Protein AF-A0A1Y1KK50-F1 (afdb_monomer_lite)

pLDDT: mean 86.01, std 14.95, range [35.69, 98.44]

Structure (mmCIF, N/CA/C/O backbone):
data_AF-A0A1Y1KK50-F1
#
_entry.id   AF-A0A1Y1KK50-F1
#
loop_
_atom_site.group_PDB
_atom_site.id
_atom_site.type_symbol
_atom_site.label_atom_id
_atom_site.label_alt_id
_atom_site.label_comp_id
_atom_site.label_asym_id
_atom_site.label_entity_id
_atom_site.label_seq_id
_atom_site.pdbx_PDB_ins_code
_atom_site.Cartn_x
_atom_site.Cartn_y
_atom_site.Cartn_z
_atom_site.occupancy
_atom_site.B_iso_or_equiv
_atom_site.auth_seq_id
_atom_site.auth_comp_id
_atom_site.auth_asym_id
_atom_site.auth_atom_id
_atom_site.pdbx_PDB_model_num
ATOM 1 N N . MET A 1 1 ? 54.851 -20.903 -5.349 1.00 52.72 1 MET A N 1
ATOM 2 C CA . MET A 1 1 ? 54.435 -19.898 -4.344 1.00 52.72 1 MET A CA 1
ATOM 3 C C . MET A 1 1 ? 53.180 -19.142 -4.788 1.00 52.72 1 MET A C 1
ATOM 5 O O . MET A 1 1 ? 52.248 -19.086 -4.005 1.00 52.72 1 MET A O 1
ATOM 9 N N . PHE A 1 2 ? 53.090 -18.692 -6.050 1.00 52.00 2 PHE A N 1
ATOM 10 C CA . PHE A 1 2 ? 51.895 -18.022 -6.598 1.00 52.00 2 PHE A CA 1
ATOM 11 C C . PHE A 1 2 ? 50.602 -18.864 -6.603 1.00 52.00 2 PHE A C 1
ATOM 13 O O . PHE A 1 2 ? 49.545 -18.338 -6.295 1.00 52.00 2 PHE A O 1
ATOM 20 N N . GLN A 1 3 ? 50.636 -20.174 -6.870 1.00 55.34 3 GLN A N 1
ATOM 21 C CA . GLN A 1 3 ? 49.396 -20.973 -6.833 1.00 55.34 3 GLN A CA 1
ATOM 22 C C . GLN A 1 3 ? 48.818 -21.125 -5.416 1.00 55.34 3 GLN A C 1
ATOM 24 O O . GLN A 1 3 ? 47.609 -21.054 -5.234 1.00 55.34 3 GLN A O 1
ATOM 29 N N . LEU A 1 4 ? 49.668 -21.246 -4.390 1.00 56.84 4 LEU A N 1
ATOM 30 C CA . LEU A 1 4 ? 49.218 -21.383 -3.000 1.00 56.84 4 LEU A CA 1
ATOM 31 C C . LEU A 1 4 ? 48.556 -20.093 -2.487 1.00 56.84 4 LEU A C 1
ATOM 33 O O . LEU A 1 4 ? 47.584 -20.159 -1.743 1.00 56.84 4 LEU A O 1
ATOM 37 N N . THR A 1 5 ? 49.039 -18.922 -2.919 1.00 61.59 5 THR A N 1
ATOM 38 C CA . THR A 1 5 ? 48.426 -17.630 -2.577 1.00 61.59 5 THR A CA 1
ATOM 39 C C . THR A 1 5 ? 47.080 -17.430 -3.271 1.00 61.59 5 THR A C 1
ATOM 41 O O . THR A 1 5 ? 46.185 -16.855 -2.664 1.00 61.59 5 THR A O 1
ATOM 44 N N . TRP A 1 6 ? 46.897 -17.957 -4.487 1.00 60.19 6 TRP A N 1
ATOM 45 C CA . TRP A 1 6 ? 45.599 -17.958 -5.176 1.00 60.19 6 TRP A CA 1
ATOM 46 C C . TRP A 1 6 ? 44.594 -18.908 -4.518 1.00 60.19 6 TRP A C 1
ATOM 48 O O . TRP A 1 6 ? 43.458 -18.513 -4.291 1.00 60.19 6 TRP A O 1
ATOM 58 N N . PHE A 1 7 ? 45.011 -20.116 -4.121 1.00 63.47 7 PHE A N 1
ATOM 59 C CA . PHE A 1 7 ? 44.149 -21.037 -3.367 1.00 63.47 7 PHE A CA 1
ATOM 60 C C . PHE A 1 7 ? 43.764 -20.482 -1.988 1.00 63.47 7 PHE A C 1
ATOM 62 O O . PHE A 1 7 ? 42.613 -20.610 -1.573 1.00 63.47 7 PHE A O 1
ATOM 69 N N . LEU A 1 8 ? 44.696 -19.825 -1.290 1.00 65.38 8 LEU A N 1
ATOM 70 C CA . LEU A 1 8 ? 44.410 -19.168 -0.013 1.00 65.38 8 LEU A CA 1
ATOM 71 C C . LEU A 1 8 ? 43.475 -17.963 -0.191 1.00 65.38 8 LEU A C 1
ATOM 73 O O . LEU A 1 8 ? 42.518 -17.847 0.572 1.00 65.38 8 LEU A O 1
ATOM 77 N N . ALA A 1 9 ? 43.682 -17.134 -1.221 1.00 63.75 9 ALA A N 1
ATOM 78 C CA . ALA A 1 9 ? 42.789 -16.023 -1.554 1.00 63.75 9 ALA A CA 1
ATOM 79 C C . ALA A 1 9 ? 41.378 -16.514 -1.919 1.00 63.75 9 ALA A C 1
ATOM 81 O O . ALA A 1 9 ? 40.398 -16.009 -1.380 1.00 63.75 9 ALA A O 1
ATOM 82 N N . LEU A 1 10 ? 41.266 -17.564 -2.739 1.00 63.53 10 LEU A N 1
ATOM 83 C CA . LEU A 1 10 ? 39.986 -18.173 -3.105 1.00 63.53 10 LEU A CA 1
ATOM 84 C C . LEU A 1 10 ? 39.272 -18.757 -1.874 1.00 63.53 10 LEU A C 1
ATOM 86 O O . LEU A 1 10 ? 38.080 -18.536 -1.683 1.00 63.53 10 LEU A O 1
ATOM 90 N N . SER A 1 11 ? 40.006 -19.437 -0.986 1.00 60.81 11 SER A N 1
ATOM 91 C CA . SER A 1 11 ? 39.441 -19.978 0.258 1.00 60.81 11 SER A CA 1
ATOM 92 C C . SER A 1 11 ? 38.969 -18.890 1.228 1.00 60.81 11 SER A C 1
ATOM 94 O O . SER A 1 11 ? 38.000 -19.092 1.960 1.00 60.81 11 SER A O 1
ATOM 96 N N . PHE A 1 12 ? 39.631 -17.730 1.224 1.00 59.94 12 PHE A N 1
ATOM 97 C CA . PHE A 1 12 ? 39.250 -16.580 2.036 1.00 59.94 12 PHE A CA 1
ATOM 98 C C . PHE A 1 12 ? 37.978 -15.918 1.487 1.00 59.94 12 PHE A C 1
ATOM 100 O O . PHE A 1 12 ? 37.051 -15.665 2.252 1.00 59.94 12 PHE A O 1
ATOM 107 N N . ILE A 1 13 ? 37.876 -15.762 0.162 1.00 61.12 13 ILE A N 1
ATOM 108 C CA . ILE A 1 13 ? 36.683 -15.231 -0.520 1.00 61.12 13 ILE A CA 1
ATOM 109 C C . ILE A 1 13 ? 35.459 -16.143 -0.298 1.00 61.12 13 ILE A C 1
ATOM 111 O O . ILE A 1 13 ? 34.373 -15.662 0.025 1.00 61.12 13 ILE A O 1
ATOM 115 N N . ILE A 1 14 ? 35.624 -17.469 -0.381 1.00 61.41 14 ILE A N 1
ATOM 116 C CA . ILE A 1 14 ? 34.534 -18.435 -0.132 1.00 61.41 14 ILE A CA 1
ATOM 117 C C . ILE A 1 14 ? 34.065 -18.396 1.335 1.00 61.41 14 ILE A C 1
ATOM 119 O O . ILE A 1 14 ? 32.870 -18.499 1.622 1.00 61.41 14 ILE A O 1
ATOM 123 N N . LYS A 1 15 ? 34.988 -18.217 2.290 1.00 56.88 15 LYS A N 1
ATOM 124 C CA . LYS A 1 15 ? 34.624 -18.063 3.708 1.00 56.88 15 LYS A CA 1
ATOM 125 C C . LYS A 1 15 ? 33.891 -16.752 3.981 1.00 56.88 15 LYS A C 1
ATOM 127 O O . LYS A 1 15 ? 32.939 -16.756 4.757 1.00 56.88 15 LYS A O 1
ATOM 132 N N . GLN A 1 16 ? 34.314 -15.660 3.350 1.00 56.84 16 GLN A N 1
ATOM 133 C CA . GLN A 1 16 ? 33.705 -14.346 3.544 1.00 56.84 16 GLN A CA 1
ATOM 134 C C . GLN A 1 16 ? 32.276 -14.290 2.984 1.00 56.84 16 GLN A C 1
ATOM 136 O O . GLN A 1 16 ? 31.361 -13.906 3.704 1.00 56.84 16 GLN A O 1
ATOM 141 N N . THR A 1 17 ? 32.058 -14.811 1.775 1.00 62.12 17 THR A N 1
ATOM 142 C CA . THR A 1 17 ? 30.717 -14.911 1.157 1.00 62.12 17 THR A CA 1
ATOM 143 C C . THR A 1 17 ? 29.752 -15.788 1.960 1.00 62.12 17 THR A C 1
ATOM 145 O O . THR A 1 17 ? 28.585 -15.444 2.137 1.00 62.12 17 THR A O 1
ATOM 148 N N . SER A 1 18 ? 30.240 -16.898 2.522 1.00 52.97 18 SER A N 1
ATOM 149 C CA . SER A 1 18 ? 29.429 -17.743 3.409 1.00 52.97 18 SER A CA 1
ATOM 150 C C . SER A 1 18 ? 29.034 -16.997 4.689 1.00 52.97 18 SER A C 1
ATOM 152 O O . SER A 1 18 ? 27.895 -17.098 5.137 1.00 52.97 18 SER A O 1
ATOM 154 N N . CYS A 1 19 ? 29.958 -16.227 5.272 1.00 55.53 19 CYS A N 1
ATOM 155 C CA . CYS A 1 19 ? 29.715 -15.432 6.477 1.00 55.53 19 CYS A CA 1
ATOM 156 C C . CYS A 1 19 ? 28.640 -14.357 6.250 1.00 55.53 19 CYS A C 1
ATOM 158 O O . CYS A 1 19 ? 27.763 -14.179 7.096 1.00 55.53 19 CYS A O 1
ATOM 160 N N . GLU A 1 20 ? 28.667 -13.685 5.099 1.00 65.88 20 GLU A N 1
ATOM 161 C CA . GLU A 1 20 ? 27.675 -12.672 4.720 1.00 65.88 20 GLU A CA 1
ATOM 162 C C . GLU A 1 20 ? 26.270 -13.271 4.564 1.00 65.88 20 GLU A C 1
ATOM 164 O O . GLU A 1 20 ? 25.316 -12.719 5.106 1.00 65.88 20 GLU A O 1
ATOM 169 N N . LEU A 1 21 ? 26.132 -14.451 3.945 1.00 68.12 21 LEU A N 1
ATOM 170 C CA . LEU A 1 21 ? 24.837 -15.135 3.815 1.00 68.12 21 LEU A CA 1
ATOM 171 C C . LEU A 1 21 ? 24.240 -15.535 5.177 1.00 68.12 21 LEU A C 1
ATOM 173 O O . LEU A 1 21 ? 23.054 -15.316 5.427 1.00 68.12 21 LEU A O 1
ATOM 177 N N . TYR A 1 22 ? 25.045 -16.113 6.077 1.00 70.31 22 TYR A N 1
ATOM 178 C CA . TYR A 1 22 ? 24.567 -16.463 7.421 1.00 70.31 22 TYR A CA 1
ATOM 179 C C . TYR A 1 22 ? 24.185 -15.225 8.237 1.00 70.31 22 TYR A C 1
ATOM 181 O O . TYR A 1 22 ? 23.228 -15.285 9.009 1.00 70.31 22 TYR A O 1
ATOM 189 N N . THR A 1 23 ? 24.893 -14.112 8.035 1.00 75.88 23 THR A N 1
ATOM 190 C CA . THR A 1 23 ? 24.573 -12.825 8.666 1.00 75.88 23 THR A CA 1
ATOM 191 C C . THR A 1 23 ? 23.261 -12.262 8.115 1.00 75.88 23 THR A C 1
ATOM 193 O O . THR A 1 23 ? 22.370 -11.959 8.898 1.00 75.88 23 THR A O 1
ATOM 196 N N . ALA A 1 24 ? 23.059 -12.252 6.793 1.00 79.38 24 ALA A N 1
ATOM 197 C CA . ALA A 1 24 ? 21.811 -11.801 6.169 1.00 79.38 24 ALA A CA 1
ATOM 198 C C . ALA A 1 24 ? 20.591 -12.641 6.596 1.00 79.38 24 ALA A C 1
ATOM 200 O O . ALA A 1 24 ? 19.512 -12.111 6.849 1.00 79.38 24 ALA A O 1
ATOM 201 N N . LEU A 1 25 ? 20.752 -13.962 6.739 1.00 83.38 25 LEU A N 1
ATOM 202 C CA . LEU A 1 25 ? 19.684 -14.832 7.243 1.00 83.38 25 LEU A CA 1
ATOM 203 C C . LEU A 1 25 ? 19.380 -14.607 8.729 1.00 83.38 25 LEU A C 1
ATOM 205 O O . LEU A 1 25 ? 18.229 -14.757 9.140 1.00 83.38 25 LEU A O 1
ATOM 209 N N . ALA A 1 26 ? 20.388 -14.300 9.547 1.00 82.94 26 ALA A N 1
ATOM 210 C CA . ALA A 1 26 ? 20.171 -13.914 10.939 1.00 82.94 26 ALA A CA 1
ATOM 211 C C . ALA A 1 26 ? 19.436 -12.567 11.016 1.00 82.94 26 ALA A C 1
ATOM 213 O O . ALA A 1 26 ? 18.444 -12.451 11.731 1.00 82.94 26 ALA A O 1
ATOM 214 N N . ASP A 1 27 ? 19.845 -11.613 10.187 1.00 85.56 27 ASP A N 1
ATOM 215 C CA . ASP A 1 27 ? 19.248 -10.287 10.083 1.00 85.56 27 ASP A CA 1
ATOM 216 C C . ASP A 1 27 ? 17.774 -10.337 9.667 1.00 85.56 27 ASP A C 1
ATOM 218 O O . ASP A 1 27 ? 16.933 -9.703 10.300 1.00 85.56 27 ASP A O 1
ATOM 222 N N . LEU A 1 28 ? 17.424 -11.148 8.664 1.00 89.19 28 LEU A N 1
ATOM 223 C CA . LEU A 1 28 ? 16.029 -11.334 8.248 1.00 89.19 28 LEU A CA 1
ATOM 224 C C . LEU A 1 28 ? 15.165 -11.961 9.354 1.00 89.19 28 LEU A C 1
ATOM 226 O O . LEU A 1 28 ? 13.989 -11.624 9.485 1.00 89.19 28 LEU A O 1
ATOM 230 N N . LYS A 1 29 ? 15.734 -12.844 10.186 1.00 88.94 29 LYS A N 1
ATOM 231 C CA . LYS A 1 29 ? 15.019 -13.394 11.351 1.00 88.94 29 LYS A CA 1
ATOM 232 C C . LYS A 1 29 ? 14.764 -12.331 12.416 1.00 88.94 29 LYS A C 1
ATOM 234 O O . LYS A 1 29 ? 13.703 -12.350 13.035 1.00 88.94 29 LYS A O 1
ATOM 239 N N . GLU A 1 30 ? 15.706 -11.417 12.634 1.00 90.31 30 GLU A N 1
ATOM 240 C CA . GLU A 1 30 ? 15.505 -10.284 13.541 1.00 90.31 30 GLU A CA 1
ATOM 241 C C . GLU A 1 30 ? 14.431 -9.329 13.016 1.00 90.31 30 GLU A C 1
ATOM 243 O O . GLU A 1 30 ? 13.557 -8.928 13.780 1.00 90.31 30 GLU A O 1
ATOM 248 N N . VAL A 1 31 ? 14.426 -9.034 11.712 1.00 92.69 31 VAL A N 1
ATOM 249 C CA . VAL A 1 31 ? 13.373 -8.225 11.073 1.00 92.69 31 VAL A CA 1
ATOM 250 C C . VAL A 1 31 ? 11.993 -8.869 11.255 1.00 92.69 31 VAL A C 1
ATOM 252 O O . VAL A 1 31 ? 11.039 -8.182 11.616 1.00 92.69 31 VAL A O 1
ATOM 255 N N . LEU A 1 32 ? 11.888 -10.193 11.107 1.00 92.19 32 LEU A N 1
ATOM 256 C CA . LEU A 1 32 ? 10.642 -10.924 11.364 1.00 92.19 32 LEU A CA 1
ATOM 257 C C . LEU A 1 32 ? 10.194 -10.812 12.836 1.00 92.19 32 LEU A C 1
ATOM 259 O O . LEU A 1 32 ? 9.002 -10.732 13.141 1.00 92.19 32 LEU A O 1
ATOM 263 N N . HIS A 1 33 ? 11.141 -10.772 13.777 1.00 91.69 33 HIS A N 1
ATOM 264 C CA . HIS A 1 33 ? 10.830 -10.530 15.186 1.00 91.69 33 HIS A CA 1
ATOM 265 C C . HIS A 1 33 ? 10.349 -9.091 15.443 1.00 91.69 33 HIS A C 1
ATOM 267 O O . HIS A 1 33 ? 9.407 -8.884 16.219 1.00 91.69 33 HIS A O 1
ATOM 273 N N . THR A 1 34 ? 10.944 -8.103 14.765 1.00 92.38 34 THR A N 1
ATOM 274 C CA . THR A 1 34 ? 10.469 -6.713 14.772 1.00 92.38 34 THR A CA 1
ATOM 275 C C . THR A 1 34 ? 9.017 -6.636 14.308 1.00 92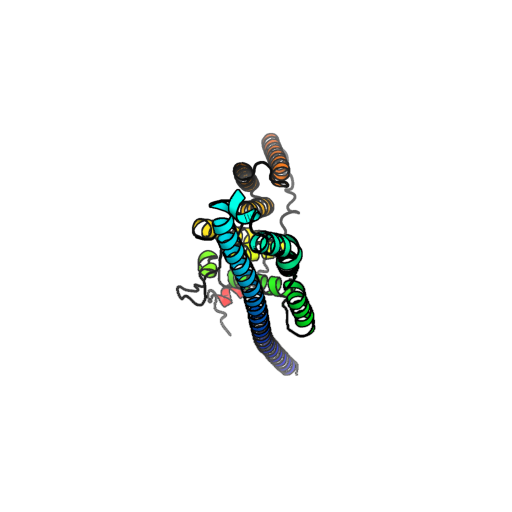.38 34 THR A C 1
ATOM 277 O O . THR A 1 34 ? 8.188 -6.043 14.999 1.00 92.38 34 THR A O 1
ATOM 280 N N . GLU A 1 35 ? 8.684 -7.289 13.191 1.00 92.69 35 GLU A N 1
ATOM 281 C CA . GLU A 1 35 ? 7.319 -7.342 12.659 1.00 92.69 35 GLU A CA 1
ATOM 282 C C . GLU A 1 35 ? 6.334 -7.920 13.685 1.00 92.69 35 GLU A C 1
ATOM 284 O O . GLU A 1 35 ? 5.305 -7.307 13.970 1.00 92.69 35 GLU A O 1
ATOM 289 N N . SER A 1 36 ? 6.681 -9.036 14.334 1.00 93.31 36 SER A N 1
ATOM 290 C CA . SER A 1 36 ? 5.844 -9.622 15.389 1.00 93.31 36 SER A CA 1
ATOM 291 C C . SER A 1 36 ? 5.584 -8.649 16.549 1.00 93.31 36 SER A C 1
ATOM 293 O O . SER A 1 36 ? 4.467 -8.567 17.064 1.00 93.31 36 SER A O 1
ATOM 295 N N . THR A 1 37 ? 6.591 -7.869 16.948 1.00 91.69 37 THR A N 1
ATOM 296 C CA . THR A 1 37 ? 6.446 -6.858 18.008 1.00 91.69 37 THR A CA 1
ATOM 297 C C . THR A 1 37 ? 5.518 -5.719 17.579 1.00 91.69 37 THR A C 1
ATOM 299 O O . THR A 1 37 ? 4.684 -5.268 18.368 1.00 91.69 37 THR A O 1
ATOM 302 N N . LEU A 1 38 ? 5.615 -5.283 16.321 1.00 91.62 38 LEU A N 1
ATOM 303 C CA . LEU A 1 38 ? 4.745 -4.251 15.757 1.00 91.62 38 LEU A CA 1
ATOM 304 C C . LEU A 1 38 ? 3.292 -4.710 15.651 1.00 91.62 38 LEU A C 1
ATOM 306 O O . LEU A 1 38 ? 2.404 -3.953 16.041 1.00 91.62 38 LEU A O 1
ATOM 310 N N . ILE A 1 39 ? 3.056 -5.946 15.204 1.00 93.12 39 ILE A N 1
ATOM 311 C CA . ILE A 1 39 ? 1.716 -6.545 15.150 1.00 93.12 39 ILE A CA 1
ATOM 312 C C . ILE A 1 39 ? 1.095 -6.565 16.550 1.00 93.12 39 ILE A C 1
ATOM 314 O O . ILE A 1 39 ? -0.014 -6.072 16.734 1.00 93.12 39 ILE A O 1
ATOM 318 N N . ASN A 1 40 ? 1.837 -7.020 17.564 1.00 91.94 40 ASN A N 1
ATOM 319 C CA . ASN A 1 40 ? 1.346 -7.026 18.944 1.00 91.94 40 ASN A CA 1
ATOM 320 C C . ASN A 1 40 ? 0.999 -5.616 19.457 1.00 91.94 40 ASN A C 1
ATOM 322 O O .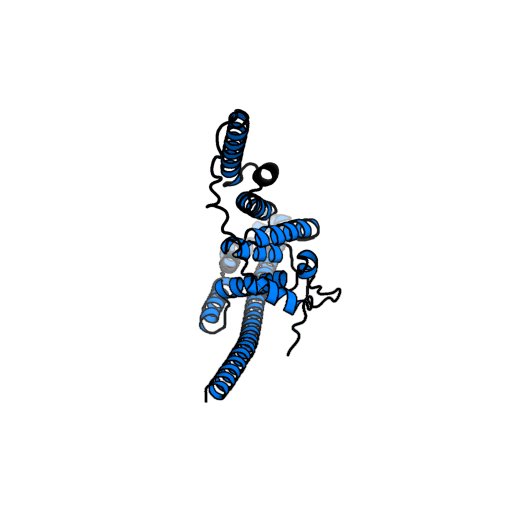 ASN A 1 40 ? 0.007 -5.439 20.164 1.00 91.94 40 ASN A O 1
ATOM 326 N N . SER A 1 41 ? 1.806 -4.606 19.116 1.00 91.50 41 SER A N 1
ATOM 327 C CA . SER A 1 41 ? 1.530 -3.208 19.477 1.00 91.50 41 SER A CA 1
ATOM 328 C C . SER A 1 41 ? 0.265 -2.683 18.787 1.00 91.50 41 SER A C 1
ATOM 330 O O . SER A 1 41 ? -0.570 -2.037 19.427 1.00 91.50 41 SER A O 1
ATOM 332 N N . LEU A 1 42 ? 0.084 -3.009 17.502 1.00 93.12 42 LEU A N 1
ATOM 333 C CA . LEU A 1 42 ? -1.109 -2.662 16.733 1.00 93.12 42 LEU A CA 1
ATOM 334 C C . LEU A 1 42 ? -2.364 -3.332 17.309 1.00 93.12 42 LEU A C 1
ATOM 336 O O . LEU A 1 42 ? -3.374 -2.659 17.504 1.00 93.12 42 LEU A O 1
ATOM 340 N N . ASP A 1 43 ? -2.295 -4.615 17.658 1.00 94.19 43 ASP A N 1
ATOM 341 C CA . ASP A 1 43 ? -3.409 -5.341 18.273 1.00 94.19 43 ASP A CA 1
ATOM 342 C C . ASP A 1 43 ? -3.813 -4.730 19.618 1.00 94.19 43 ASP A C 1
ATOM 344 O O . ASP A 1 43 ? -5.000 -4.555 19.902 1.00 94.19 43 ASP A O 1
ATOM 348 N N . GLN A 1 44 ? -2.838 -4.353 20.449 1.00 92.44 44 GLN A N 1
ATOM 349 C CA . GLN A 1 44 ? -3.116 -3.674 21.714 1.00 92.44 44 GLN A CA 1
ATOM 350 C C . GLN A 1 44 ? -3.781 -2.309 21.494 1.00 92.44 44 GLN A C 1
ATOM 352 O O . GLN A 1 44 ? -4.712 -1.969 22.229 1.00 92.44 44 GLN A O 1
ATOM 357 N N . TYR A 1 45 ? -3.340 -1.550 20.486 1.00 94.62 45 TYR A N 1
ATOM 358 C CA . TYR A 1 45 ? -3.969 -0.286 20.105 1.00 94.62 45 TYR A CA 1
ATOM 359 C C . TYR A 1 45 ? -5.421 -0.492 19.656 1.00 94.62 45 TYR A C 1
ATOM 361 O O . TYR A 1 45 ? -6.325 0.162 20.181 1.00 94.62 45 TYR A O 1
ATOM 369 N N . ILE A 1 46 ? -5.661 -1.453 18.759 1.00 95.38 46 ILE A N 1
ATOM 370 C CA . ILE A 1 46 ? -7.002 -1.803 18.273 1.00 95.38 46 ILE A CA 1
ATOM 371 C C . ILE A 1 46 ? -7.911 -2.196 19.442 1.00 95.38 46 ILE A C 1
ATOM 373 O O . ILE A 1 46 ? -9.040 -1.718 19.536 1.00 95.38 46 ILE A O 1
ATOM 377 N N . GLN A 1 47 ? -7.426 -3.021 20.374 1.00 95.12 47 GLN A N 1
ATOM 378 C CA . GLN A 1 47 ? -8.196 -3.416 21.556 1.00 95.12 47 GLN A CA 1
ATOM 379 C C . GLN A 1 47 ? -8.540 -2.227 22.463 1.00 95.12 47 GLN A C 1
ATOM 381 O O . GLN A 1 47 ? -9.633 -2.184 23.034 1.00 95.12 47 GLN A O 1
ATOM 386 N N . ALA A 1 48 ? -7.624 -1.272 22.627 1.00 93.88 48 ALA A N 1
ATOM 387 C CA . ALA A 1 48 ? -7.864 -0.078 23.429 1.00 93.88 48 ALA A CA 1
ATOM 388 C C . ALA A 1 48 ? -8.923 0.832 22.782 1.00 93.88 48 ALA A C 1
ATOM 390 O O . ALA A 1 48 ? -9.857 1.262 23.464 1.00 93.88 48 ALA A O 1
ATOM 391 N N . GLU A 1 49 ? -8.834 1.060 21.468 1.00 95.31 49 GLU A N 1
ATOM 392 C CA . GLU A 1 49 ? -9.846 1.810 20.712 1.00 95.31 49 GLU A CA 1
ATOM 393 C C . GLU A 1 49 ? -11.204 1.100 20.718 1.00 95.31 49 GLU A C 1
ATOM 395 O O . GLU A 1 49 ? -12.234 1.744 20.916 1.00 95.31 49 GLU A O 1
ATOM 400 N N . HIS A 1 50 ? -11.230 -0.231 20.597 1.00 96.31 50 HIS A N 1
ATOM 401 C CA . HIS A 1 50 ? -12.470 -1.003 20.669 1.00 96.31 50 HIS A CA 1
ATOM 402 C C . HIS A 1 50 ? -13.164 -0.833 22.026 1.00 96.31 50 HIS A C 1
ATOM 404 O O . HIS A 1 50 ? -14.356 -0.547 22.075 1.00 96.31 50 HIS A O 1
ATOM 410 N N . LYS A 1 51 ? -12.422 -0.913 23.140 1.00 95.56 51 LYS A N 1
ATOM 411 C CA . LYS A 1 51 ? -12.972 -0.668 24.488 1.00 95.56 51 LYS A CA 1
ATOM 412 C C . LYS A 1 51 ? -13.521 0.750 24.640 1.00 95.56 51 LYS A C 1
ATOM 414 O O . LYS A 1 51 ? -14.578 0.945 25.239 1.00 95.56 51 LYS A O 1
ATOM 419 N N . LYS A 1 52 ? -12.820 1.752 24.099 1.00 95.19 52 LYS A N 1
ATOM 420 C CA . LYS A 1 52 ? -13.309 3.139 24.069 1.00 95.19 52 LYS A CA 1
ATOM 421 C C . LYS A 1 52 ? -14.616 3.234 23.275 1.00 95.19 52 LYS A C 1
ATOM 423 O O . LYS A 1 52 ? -15.568 3.859 23.745 1.00 95.19 52 LYS A O 1
ATOM 428 N N . LEU A 1 53 ? -14.683 2.592 22.111 1.00 96.69 53 LEU A N 1
ATOM 429 C CA . LEU A 1 53 ? -15.873 2.565 21.267 1.00 96.69 53 LEU A CA 1
ATOM 430 C C . LEU A 1 53 ? -17.055 1.866 21.954 1.00 96.69 53 LEU A C 1
ATOM 432 O O . LEU A 1 53 ? -18.155 2.414 21.950 1.00 96.69 53 LEU A O 1
ATOM 436 N N . GLU A 1 54 ? -16.836 0.719 22.599 1.00 97.12 54 GLU A N 1
ATOM 437 C CA . GLU A 1 54 ? -17.856 0.001 23.378 1.00 97.12 54 GLU A CA 1
ATOM 438 C C . GLU A 1 54 ? -18.449 0.878 24.489 1.00 97.12 54 GLU A C 1
ATOM 440 O O . GLU A 1 54 ? -19.668 0.930 24.670 1.00 97.12 54 GLU A O 1
ATOM 445 N N . LEU A 1 55 ? -17.606 1.618 25.221 1.00 95.88 55 LEU A N 1
ATOM 446 C CA . LEU A 1 55 ? -18.073 2.548 26.252 1.00 95.88 55 LEU A CA 1
ATOM 447 C C . LEU A 1 55 ? -18.937 3.665 25.654 1.00 95.88 55 LEU A C 1
ATOM 449 O O . LEU A 1 55 ? -20.003 3.969 26.191 1.00 95.88 55 LEU A O 1
ATOM 453 N N . LEU A 1 56 ? -18.515 4.253 24.531 1.00 96.50 56 LEU A N 1
ATOM 454 C CA . LEU A 1 56 ? -19.284 5.287 23.832 1.00 96.50 56 LEU A CA 1
ATOM 455 C C . LEU A 1 56 ? -20.628 4.753 23.317 1.00 96.50 56 LEU A C 1
ATOM 457 O O . LEU A 1 56 ? -21.650 5.429 23.455 1.00 96.50 56 LEU A O 1
ATOM 461 N N . GLN A 1 57 ? -20.650 3.534 22.776 1.00 97.31 57 GLN A N 1
ATOM 462 C CA . GLN A 1 57 ? -21.878 2.862 22.349 1.00 97.31 57 GLN A CA 1
ATOM 463 C C . GLN A 1 57 ? -22.829 2.640 23.528 1.00 97.31 57 GLN A C 1
ATOM 465 O O . GLN A 1 57 ? -24.006 2.985 23.426 1.00 97.31 57 GLN A O 1
ATOM 470 N N . LYS A 1 58 ? -22.315 2.177 24.674 1.00 96.38 58 LYS A N 1
ATOM 471 C CA . LYS A 1 58 ? -23.102 2.001 25.901 1.00 96.38 58 LYS A CA 1
ATOM 472 C C . LYS A 1 58 ? -23.719 3.314 26.386 1.00 96.38 58 LYS A C 1
ATOM 474 O O . LYS A 1 58 ? -24.901 3.346 26.720 1.00 96.38 58 LYS A O 1
ATOM 479 N N . TYR A 1 59 ? -22.953 4.407 26.407 1.00 95.06 59 TYR A N 1
ATOM 480 C CA . TYR A 1 59 ? -23.502 5.725 26.745 1.00 95.06 59 TYR A CA 1
ATOM 481 C C . TYR A 1 59 ? -24.574 6.168 25.744 1.00 95.06 59 TYR A C 1
ATOM 483 O O . TYR A 1 59 ? -25.628 6.650 26.153 1.00 95.06 59 TYR A O 1
ATOM 491 N N . SER A 1 60 ? -24.342 5.963 24.443 1.00 95.62 60 SER A N 1
ATOM 492 C CA . SER A 1 60 ? -25.326 6.280 23.402 1.00 95.62 60 SER A CA 1
ATOM 493 C C . SER A 1 60 ? -26.643 5.533 23.613 1.00 95.62 60 SER A C 1
ATOM 495 O O . SER A 1 60 ? -27.707 6.140 23.514 1.00 95.62 60 SER A O 1
ATOM 497 N N . GLU A 1 61 ? -26.583 4.241 23.933 1.00 96.38 61 GLU A N 1
ATOM 498 C CA . GLU A 1 61 ? -27.762 3.411 24.182 1.00 96.38 61 GLU A CA 1
ATOM 499 C C . GLU A 1 61 ? -28.540 3.876 25.419 1.00 96.38 61 GLU A C 1
ATOM 501 O O . GLU A 1 61 ? -29.742 4.124 25.322 1.00 96.38 61 GLU A O 1
ATOM 506 N N . ILE A 1 62 ? -27.848 4.102 26.543 1.00 94.00 62 ILE A N 1
ATOM 507 C CA . ILE A 1 62 ? -28.461 4.608 27.782 1.00 94.00 62 ILE A CA 1
ATOM 508 C C . ILE A 1 62 ? -29.188 5.930 27.520 1.00 94.00 62 ILE A C 1
ATOM 510 O O . ILE A 1 62 ? -30.339 6.107 27.921 1.00 94.00 62 ILE A O 1
ATOM 514 N N . TYR A 1 63 ? -28.539 6.871 26.834 1.00 93.31 63 TYR A N 1
ATOM 515 C CA . TYR A 1 63 ? -29.130 8.184 26.597 1.00 93.31 63 TYR A CA 1
ATOM 516 C C . TYR A 1 63 ? -30.264 8.152 25.579 1.00 93.31 63 TYR A C 1
ATOM 518 O O . TYR A 1 63 ? -31.225 8.901 25.745 1.00 93.31 63 TYR A O 1
ATOM 526 N N . LYS A 1 64 ? -30.206 7.263 24.580 1.00 94.38 64 LYS A N 1
ATOM 527 C CA . LYS A 1 64 ? -31.331 7.018 23.671 1.00 94.38 64 LYS A CA 1
ATOM 528 C C . LYS A 1 64 ? -32.539 6.486 24.429 1.00 94.38 64 LYS A C 1
ATOM 530 O O . LYS A 1 64 ? -33.606 7.072 24.300 1.00 94.38 64 LYS A O 1
ATOM 535 N N . GLN A 1 65 ? -32.364 5.457 25.258 1.00 93.38 65 GLN A N 1
ATOM 536 C CA . GLN A 1 65 ? -33.459 4.881 26.039 1.00 93.38 65 GLN A CA 1
ATOM 537 C C . GLN A 1 65 ? -34.115 5.934 26.938 1.00 93.38 65 GLN A C 1
ATOM 539 O O . GLN A 1 65 ? -35.322 6.155 26.871 1.00 93.38 65 GLN A O 1
ATOM 544 N N . GLN A 1 66 ? -33.311 6.646 27.727 1.00 89.44 66 GLN A N 1
ATOM 545 C CA . GLN A 1 66 ? -33.831 7.680 28.618 1.00 89.44 66 GLN A CA 1
ATOM 546 C C . GLN A 1 66 ? -34.455 8.863 27.855 1.00 89.44 66 GLN A C 1
ATOM 548 O O . GLN A 1 66 ? -35.281 9.587 28.403 1.00 89.44 66 GLN A O 1
ATOM 553 N N . HIS A 1 67 ? -34.014 9.137 26.624 1.00 91.44 67 HIS A N 1
ATOM 554 C CA . HIS A 1 67 ? -34.644 10.146 25.779 1.00 91.44 67 HIS A CA 1
ATOM 555 C C . HIS A 1 67 ? -35.990 9.660 25.245 1.00 91.44 67 HIS A C 1
ATOM 557 O O . HIS A 1 67 ? -36.939 10.437 25.263 1.00 91.44 67 HIS A O 1
ATOM 563 N N . THR A 1 68 ? -36.099 8.397 24.826 1.00 93.62 68 THR A N 1
ATOM 564 C CA . THR A 1 68 ? -37.367 7.787 24.409 1.00 93.62 68 THR A CA 1
ATOM 565 C C . THR A 1 68 ? -38.403 7.866 25.526 1.00 93.62 68 THR A C 1
ATOM 567 O O . THR A 1 68 ? -39.466 8.429 25.293 1.00 93.62 68 THR A O 1
ATOM 570 N N . GLU A 1 69 ? -38.059 7.438 26.746 1.00 88.12 69 GLU A N 1
ATOM 571 C CA . GLU A 1 69 ? -38.944 7.526 27.922 1.00 88.12 69 GLU A CA 1
ATOM 572 C C . GLU A 1 69 ? -39.394 8.972 28.206 1.00 88.12 69 GLU A C 1
ATOM 574 O O . GLU A 1 69 ? -40.558 9.227 28.502 1.00 88.12 69 GLU A O 1
ATOM 579 N N . ALA A 1 70 ? -38.489 9.946 28.063 1.00 88.12 70 ALA A N 1
ATOM 580 C CA . ALA A 1 70 ? -38.812 11.361 28.256 1.00 88.12 70 ALA A CA 1
ATOM 581 C C . ALA A 1 70 ? -39.671 11.966 27.131 1.00 88.12 70 ALA A C 1
ATOM 583 O O . ALA A 1 70 ? -40.330 12.982 27.342 1.00 88.12 70 ALA A O 1
ATOM 584 N N . SER A 1 71 ? -39.634 11.380 25.933 1.00 90.38 71 SER A N 1
ATOM 585 C CA . SER A 1 71 ? -40.293 11.918 24.736 1.00 90.38 71 SER A CA 1
ATOM 586 C C . SER A 1 71 ? -41.728 11.420 24.561 1.00 90.38 71 SER A C 1
ATOM 588 O O . SER A 1 71 ? -42.461 12.004 23.767 1.00 90.38 71 SER A O 1
ATOM 590 N N . GLU A 1 72 ? -42.134 10.365 25.277 1.00 91.69 72 GLU A N 1
ATOM 591 C CA . GLU A 1 72 ? -43.510 9.844 25.251 1.00 91.69 72 GLU A CA 1
ATOM 592 C C . GLU A 1 72 ? -44.526 10.876 25.763 1.00 91.69 72 GLU A C 1
ATOM 594 O O . GLU A 1 72 ? -45.595 11.034 25.175 1.00 91.69 72 GLU A O 1
ATOM 599 N N . ASP A 1 73 ? -44.174 11.612 26.821 1.00 91.38 73 ASP A N 1
ATOM 600 C CA . ASP A 1 73 ? -44.974 12.708 27.372 1.00 91.38 73 ASP A CA 1
ATOM 601 C C . ASP A 1 73 ? -44.062 13.771 27.999 1.00 91.38 73 ASP A C 1
ATOM 603 O O . ASP A 1 73 ? -43.742 13.746 29.191 1.00 91.38 73 ASP A O 1
ATOM 607 N N . ILE A 1 74 ? -43.619 14.703 27.155 1.00 92.00 74 ILE A N 1
ATOM 608 C CA . ILE A 1 74 ? -42.632 15.723 27.520 1.00 92.00 74 ILE A CA 1
ATOM 609 C C . ILE A 1 74 ? -43.137 16.588 28.678 1.00 92.00 74 ILE A C 1
ATOM 611 O O . ILE A 1 74 ? -42.392 16.811 29.630 1.00 92.00 74 ILE A O 1
ATOM 615 N N . GLU A 1 75 ? -44.388 17.055 28.615 1.00 92.00 75 GLU A N 1
ATOM 616 C CA . GLU A 1 75 ? -44.958 17.996 29.588 1.00 92.00 75 GLU A CA 1
ATOM 617 C C . GLU A 1 75 ? -45.027 17.373 30.988 1.00 92.00 75 GLU A C 1
ATOM 619 O O . GLU A 1 75 ? -44.553 17.968 31.959 1.00 92.00 75 GLU A O 1
ATOM 624 N N . ASN A 1 76 ? -45.526 16.137 31.103 1.00 92.06 76 ASN A N 1
ATOM 625 C CA . ASN A 1 76 ? -45.562 15.441 32.391 1.00 92.06 76 ASN A CA 1
ATOM 626 C C . ASN A 1 76 ? -44.167 15.011 32.866 1.00 92.06 76 ASN A C 1
ATOM 628 O O . ASN A 1 76 ? -43.890 15.040 34.070 1.00 92.06 76 ASN A O 1
ATOM 632 N N . TYR A 1 77 ? -43.269 14.644 31.947 1.00 92.50 77 TYR A N 1
ATOM 633 C CA . TYR A 1 77 ? -41.903 14.271 32.297 1.00 92.50 77 TYR A CA 1
ATOM 634 C C . TYR A 1 77 ? -41.141 15.452 32.907 1.00 92.50 77 TYR A C 1
ATOM 636 O O . TYR A 1 77 ? -40.549 15.293 33.973 1.00 92.50 77 TYR A O 1
ATOM 644 N N . VAL A 1 78 ? -41.175 16.639 32.288 1.00 92.56 78 VAL A N 1
ATOM 645 C CA . VAL A 1 78 ? -40.454 17.823 32.797 1.00 92.56 78 VAL A CA 1
ATOM 646 C C . VAL A 1 78 ? -41.132 18.464 34.008 1.00 92.56 78 VAL A C 1
ATOM 648 O O . VAL A 1 78 ? -40.446 19.071 34.829 1.00 92.56 78 VAL A O 1
ATOM 651 N N . ALA A 1 79 ? -42.451 18.298 34.167 1.00 94.25 79 ALA A N 1
ATOM 652 C CA . ALA A 1 79 ? -43.170 18.745 35.359 1.00 94.25 79 ALA A CA 1
ATOM 653 C C . ALA A 1 79 ? -42.767 17.965 36.624 1.00 94.25 79 ALA A C 1
ATOM 655 O O . ALA A 1 79 ? -42.919 18.479 37.734 1.00 94.25 79 ALA A O 1
ATOM 656 N N . ASN A 1 80 ? -42.230 16.746 36.481 1.00 94.38 80 ASN A N 1
ATOM 657 C CA . ASN A 1 80 ? -41.687 15.972 37.593 1.00 94.38 80 ASN A CA 1
ATOM 658 C C . ASN A 1 80 ? -40.280 16.489 37.979 1.00 94.38 80 ASN A C 1
ATOM 660 O O . ASN A 1 80 ? -39.329 16.325 37.208 1.00 94.38 80 ASN A O 1
ATOM 664 N N . PRO A 1 81 ? -40.086 17.035 39.198 1.00 94.50 81 PRO A N 1
ATOM 665 C CA . PRO A 1 81 ? -38.804 17.607 39.615 1.00 94.50 81 PRO A CA 1
ATOM 666 C C . PRO A 1 81 ? -37.626 16.619 39.607 1.00 94.50 81 PRO A C 1
ATOM 668 O O . PRO A 1 81 ? -36.486 17.033 39.400 1.00 94.50 81 PRO A O 1
ATOM 671 N N . ILE A 1 82 ? -37.878 15.319 39.811 1.00 93.88 82 ILE A N 1
ATOM 672 C CA . ILE A 1 82 ? -36.840 14.275 39.769 1.00 93.88 82 ILE A CA 1
ATOM 673 C C . ILE A 1 82 ? -36.350 14.088 38.331 1.00 93.88 82 ILE A C 1
ATOM 675 O O . ILE A 1 82 ? -35.146 14.080 38.076 1.00 93.88 82 ILE A O 1
ATOM 679 N N . ASN A 1 83 ? -37.281 13.993 37.386 1.00 93.94 83 ASN A N 1
ATOM 680 C CA . ASN A 1 83 ? -36.982 13.829 35.966 1.00 93.94 83 ASN A CA 1
ATOM 681 C C . ASN A 1 83 ? -36.278 15.068 35.394 1.00 93.94 83 ASN A C 1
ATOM 683 O O . ASN A 1 83 ? -35.295 14.934 34.661 1.00 93.94 83 ASN A O 1
ATOM 687 N N . ALA A 1 84 ? -36.720 16.270 35.787 1.00 93.88 84 ALA A N 1
ATOM 688 C CA . ALA A 1 84 ? -36.055 17.525 35.446 1.00 93.88 84 ALA A CA 1
ATOM 689 C C . ALA A 1 84 ? -34.611 17.568 35.979 1.00 93.88 84 ALA A C 1
ATOM 691 O O . ALA A 1 84 ? -33.688 17.897 35.231 1.00 93.88 84 ALA A O 1
ATOM 692 N N . TYR A 1 85 ? -34.389 17.169 37.238 1.00 94.56 85 TYR A N 1
ATOM 693 C CA . TYR A 1 85 ? -33.045 17.064 37.814 1.00 94.56 85 TYR A CA 1
ATOM 694 C C . TYR A 1 85 ? -32.155 16.082 37.038 1.00 94.56 85 TYR A C 1
ATOM 696 O O . TYR A 1 85 ? -31.027 16.430 36.689 1.00 94.56 85 TYR A O 1
ATOM 704 N N . ILE A 1 86 ? -32.654 14.880 36.724 1.00 92.94 86 ILE A N 1
ATOM 705 C CA . ILE A 1 86 ? -31.896 13.862 35.978 1.00 92.94 86 ILE A CA 1
ATOM 706 C C . ILE A 1 86 ? -31.527 14.371 34.579 1.00 92.94 86 ILE A C 1
ATOM 708 O O . ILE A 1 86 ? -30.380 14.217 34.160 1.00 92.94 86 ILE A O 1
ATOM 712 N N . LEU A 1 87 ? -32.459 15.019 33.871 1.00 94.00 87 LEU A N 1
ATOM 713 C CA . LEU A 1 87 ? -32.205 15.603 32.551 1.00 94.00 87 LEU A CA 1
ATOM 714 C C . LEU A 1 87 ? -31.104 16.673 32.603 1.00 94.00 87 LEU A C 1
ATOM 716 O O . LEU A 1 87 ? -30.181 16.645 31.787 1.00 94.00 87 LEU A O 1
ATOM 720 N N . ILE A 1 88 ? -31.173 17.587 33.576 1.00 94.88 88 ILE A N 1
ATOM 721 C CA . ILE A 1 88 ? -30.166 18.641 33.762 1.00 94.88 88 ILE A CA 1
ATOM 722 C C . ILE A 1 88 ? -28.809 18.028 34.124 1.00 94.88 88 ILE A C 1
ATOM 724 O O . ILE A 1 88 ? -27.797 18.392 33.526 1.00 94.88 88 ILE A O 1
ATOM 728 N N . LYS A 1 89 ? -28.763 17.070 35.060 1.00 95.12 89 LYS A N 1
ATOM 729 C CA . LYS A 1 89 ? -27.527 16.363 35.432 1.00 95.12 89 LYS A CA 1
ATOM 730 C C . LYS A 1 89 ? -26.904 15.670 34.220 1.00 95.12 89 LYS A C 1
ATOM 732 O O . LYS A 1 89 ? -25.695 15.772 34.021 1.00 95.12 89 LYS A O 1
ATOM 737 N N . ARG A 1 90 ? -27.720 15.020 33.384 1.00 93.81 90 ARG A N 1
ATOM 738 C CA . ARG A 1 90 ? -27.251 14.332 32.179 1.00 93.81 90 ARG A CA 1
ATOM 739 C C . ARG A 1 90 ? -26.565 15.293 31.211 1.00 93.81 90 ARG A C 1
ATOM 741 O O . ARG A 1 90 ? -25.453 15.020 30.774 1.00 93.81 90 ARG A O 1
ATOM 748 N N . LEU A 1 91 ? -27.204 16.424 30.913 1.00 94.50 91 LEU A N 1
ATOM 749 C CA . LEU A 1 91 ? -26.689 17.406 29.952 1.00 94.50 91 LEU A CA 1
ATOM 750 C C . LEU A 1 91 ? -25.529 18.256 30.492 1.00 94.50 91 LEU A C 1
ATOM 752 O O . LEU A 1 91 ? -24.781 18.816 29.700 1.00 94.50 91 LEU A O 1
ATOM 756 N N . THR A 1 92 ? -25.374 18.368 31.814 1.00 93.50 92 THR A N 1
ATOM 757 C CA . THR A 1 92 ? -24.320 19.195 32.434 1.00 93.50 92 THR A CA 1
ATOM 758 C C . THR A 1 92 ? -23.116 18.396 32.917 1.00 93.50 92 THR A C 1
ATOM 760 O O . THR A 1 92 ? -21.992 18.856 32.764 1.00 93.50 92 THR A O 1
ATOM 763 N N . THR A 1 93 ? -23.336 17.224 33.519 1.00 93.94 93 THR A N 1
ATOM 764 C CA . THR A 1 93 ? -22.295 16.420 34.179 1.00 93.94 93 THR A CA 1
ATOM 765 C C . THR A 1 93 ? -21.995 15.155 33.388 1.00 93.94 93 THR A C 1
ATOM 767 O O . THR A 1 93 ? -20.849 14.909 33.025 1.00 93.94 93 THR A O 1
ATOM 770 N N . ASP A 1 94 ? -23.017 14.355 33.068 1.00 92.75 94 ASP A N 1
ATOM 771 C CA . ASP A 1 94 ? -22.780 13.034 32.470 1.00 92.75 94 ASP A CA 1
ATOM 772 C C . ASP A 1 94 ? -22.239 13.147 31.029 1.00 92.75 94 ASP A C 1
ATOM 774 O O . ASP A 1 94 ? -21.452 12.309 30.584 1.00 92.75 94 ASP A O 1
ATOM 778 N N . TRP A 1 95 ? -22.587 14.223 30.316 1.00 94.94 95 TRP A N 1
ATOM 779 C CA . TRP A 1 95 ? -22.042 14.523 28.991 1.00 94.94 95 TRP A CA 1
ATOM 780 C C . TRP A 1 95 ? -20.568 14.930 28.986 1.00 94.94 95 TRP A C 1
ATOM 782 O O . TRP A 1 95 ? -19.855 14.552 28.059 1.00 94.94 95 TRP A O 1
ATOM 792 N N . GLN A 1 96 ? -20.065 15.557 30.054 1.00 94.75 96 GLN A N 1
ATOM 793 C CA . GLN A 1 96 ? -18.634 15.872 30.172 1.00 94.75 96 GLN A CA 1
ATOM 794 C C . GLN A 1 96 ? -17.770 14.604 30.163 1.00 94.75 96 GLN A C 1
ATOM 796 O O . GLN A 1 96 ? -16.667 14.600 29.618 1.00 94.75 96 GLN A O 1
ATOM 801 N N . HIS A 1 97 ? -18.270 13.496 30.721 1.00 92.06 97 HIS A N 1
ATOM 802 C CA . HIS A 1 97 ? -17.567 12.212 30.665 1.00 92.06 97 HIS A CA 1
ATOM 803 C C . HIS A 1 97 ? -17.469 11.671 29.238 1.00 92.06 97 HIS A C 1
ATOM 805 O O . HIS A 1 97 ? -16.432 11.133 28.853 1.00 92.06 97 HIS A O 1
ATOM 811 N N . VAL A 1 98 ? -18.520 11.839 28.438 1.00 94.94 98 VAL A N 1
ATOM 812 C CA . VAL A 1 98 ? -18.519 11.391 27.042 1.00 94.94 98 VAL A CA 1
ATOM 813 C C . VAL A 1 98 ? -17.625 12.270 26.183 1.00 94.94 98 VAL A C 1
ATOM 815 O O . VAL A 1 98 ? -16.830 11.737 25.414 1.00 94.94 98 VAL A O 1
ATOM 818 N N . GLU A 1 99 ? -17.668 13.587 26.372 1.00 94.44 99 GLU A N 1
ATOM 819 C CA . GLU A 1 99 ? -16.728 14.514 25.735 1.00 94.44 99 GLU A CA 1
ATOM 820 C C . GLU A 1 99 ? -15.274 14.170 26.089 1.00 94.44 99 GLU A C 1
ATOM 822 O O . GLU A 1 99 ? -14.407 14.128 25.215 1.00 94.44 99 GLU A O 1
ATOM 827 N N . SER A 1 100 ? -14.994 13.861 27.358 1.00 94.44 100 SER A N 1
ATOM 828 C CA . SER A 1 100 ? -13.663 13.440 27.802 1.00 94.44 100 SER A CA 1
ATOM 829 C C . SER A 1 100 ? -13.215 12.137 27.135 1.00 94.44 100 SER A C 1
ATOM 831 O O . SER A 1 100 ? -12.075 12.060 26.676 1.00 94.44 100 SER A O 1
ATOM 833 N N . LEU A 1 101 ? -14.098 11.139 27.028 1.00 93.88 101 LEU A N 1
ATOM 834 C CA . LEU A 1 101 ? -13.801 9.892 26.321 1.00 93.88 101 LEU A CA 1
ATOM 835 C C . LEU A 1 101 ? -13.539 10.140 24.835 1.00 93.88 101 LEU A C 1
ATOM 837 O O . LEU A 1 101 ? -12.563 9.620 24.301 1.00 93.88 101 LEU A O 1
ATOM 841 N N . MET A 1 102 ? -14.359 10.957 24.168 1.00 93.44 102 MET A N 1
ATOM 842 C CA . MET A 1 102 ? -14.167 11.312 22.757 1.00 93.44 102 MET A CA 1
ATOM 843 C C . MET A 1 102 ? -12.797 11.959 22.524 1.00 93.44 102 MET A C 1
ATOM 845 O O . MET A 1 102 ? -12.084 11.548 21.607 1.00 93.44 102 MET A O 1
ATOM 849 N N . ASN A 1 103 ? -12.398 12.879 23.406 1.00 94.06 103 ASN A N 1
ATOM 850 C CA . ASN A 1 103 ? -11.115 13.582 23.347 1.00 94.06 103 ASN A CA 1
ATOM 851 C C . ASN A 1 103 ? -9.895 12.725 23.726 1.00 94.06 103 ASN A C 1
ATOM 853 O O . ASN A 1 103 ? -8.764 13.142 23.483 1.00 94.06 103 ASN A O 1
ATOM 857 N N . MET A 1 104 ? -10.083 11.542 24.317 1.00 90.75 104 MET A N 1
ATOM 858 C CA . MET A 1 104 ? -8.974 10.671 24.708 1.00 90.75 104 MET A CA 1
ATOM 859 C C . MET A 1 104 ? -8.215 10.166 23.472 1.00 90.75 104 MET A C 1
ATOM 861 O O . MET A 1 104 ? -8.767 9.410 22.671 1.00 90.75 104 MET A O 1
ATOM 865 N N . GLN A 1 105 ? -6.949 10.558 23.322 1.00 88.81 105 GLN A N 1
ATOM 866 C CA . GLN A 1 105 ? -6.074 10.124 22.229 1.00 88.81 105 GLN A CA 1
ATOM 867 C C . GLN A 1 105 ? -5.227 8.930 22.673 1.00 88.81 105 GLN A C 1
ATOM 869 O O . GLN A 1 105 ? -4.171 9.100 23.275 1.00 88.81 105 GLN A O 1
ATOM 874 N N . LEU A 1 106 ? -5.684 7.716 22.368 1.00 87.19 106 LEU A N 1
ATOM 875 C CA . LEU A 1 106 ? -4.964 6.492 22.734 1.00 87.19 106 LEU A CA 1
ATOM 876 C C . LEU A 1 106 ? -3.728 6.269 21.854 1.00 87.19 106 LEU A C 1
ATOM 878 O O . LEU A 1 106 ? -2.719 5.754 22.323 1.00 87.19 106 LEU A O 1
ATOM 882 N N . GLY A 1 107 ? -3.775 6.710 20.593 1.00 85.75 107 GLY A N 1
ATOM 883 C CA . GLY A 1 107 ? -2.720 6.450 19.610 1.00 85.75 107 GLY A CA 1
ATOM 884 C C . GLY A 1 107 ? -1.346 7.028 19.964 1.00 85.75 107 GLY A C 1
ATOM 885 O O . GLY A 1 107 ? -0.340 6.463 19.547 1.00 85.75 107 GLY A O 1
ATOM 886 N N . HIS A 1 108 ? -1.265 8.106 20.754 1.00 85.00 108 HIS A N 1
ATOM 887 C CA . HIS A 1 108 ? 0.021 8.744 21.061 1.00 85.00 108 HIS A CA 1
ATOM 888 C C . HIS A 1 108 ? 0.972 7.800 21.815 1.00 85.00 108 HIS A C 1
ATOM 890 O O . HIS A 1 108 ? 2.164 7.754 21.504 1.00 85.00 108 HIS A O 1
ATOM 896 N N . ASP A 1 109 ? 0.475 7.038 22.788 1.00 85.00 109 ASP A N 1
ATOM 897 C CA . ASP A 1 109 ? 1.321 6.136 23.577 1.00 85.00 109 ASP A CA 1
ATOM 898 C C . ASP A 1 109 ? 1.856 4.983 22.715 1.00 85.00 109 ASP A C 1
ATOM 900 O O . ASP A 1 109 ? 3.043 4.656 22.770 1.00 85.00 109 ASP A O 1
ATOM 904 N N . TYR A 1 110 ? 1.019 4.435 21.832 1.00 86.81 110 TYR A N 1
ATOM 905 C CA . TYR A 1 110 ? 1.422 3.383 20.895 1.00 86.81 110 TYR A CA 1
ATOM 906 C C . TYR A 1 110 ? 2.393 3.891 19.825 1.00 86.81 110 TYR A C 1
ATOM 908 O O . TYR A 1 110 ? 3.387 3.227 19.535 1.00 86.81 110 TYR A O 1
ATOM 916 N N . LEU A 1 111 ? 2.173 5.092 19.281 1.00 84.25 111 LEU A N 1
ATOM 917 C CA . LEU A 1 111 ? 3.104 5.724 18.342 1.00 84.25 111 LEU A CA 1
ATOM 918 C C . LEU A 1 111 ? 4.457 6.007 18.999 1.00 84.25 111 LEU A C 1
ATOM 920 O O . LEU A 1 111 ? 5.496 5.775 18.387 1.00 84.25 111 LEU A O 1
ATOM 924 N N . LYS A 1 112 ? 4.464 6.449 20.262 1.00 85.25 112 LYS A N 1
ATOM 925 C CA . LYS A 1 112 ? 5.699 6.633 21.031 1.00 85.25 112 LYS A CA 1
ATOM 926 C C . LYS A 1 112 ? 6.439 5.309 21.226 1.00 85.25 112 LYS A C 1
ATOM 928 O O . LYS A 1 112 ? 7.656 5.284 21.061 1.00 85.25 112 LYS A O 1
ATOM 933 N N . ASN A 1 113 ? 5.723 4.220 21.513 1.00 83.31 113 ASN A N 1
ATOM 934 C CA . ASN A 1 113 ? 6.321 2.887 21.589 1.00 83.31 113 ASN A CA 1
ATOM 935 C C . ASN A 1 113 ? 6.942 2.475 20.250 1.00 83.31 113 ASN A C 1
ATOM 937 O O . ASN A 1 113 ? 8.066 1.992 20.246 1.00 83.31 113 ASN A O 1
ATOM 941 N N . ILE A 1 114 ? 6.276 2.730 19.118 1.00 85.56 114 ILE A N 1
ATOM 942 C CA . ILE A 1 114 ? 6.840 2.463 17.782 1.00 85.56 114 ILE A CA 1
ATOM 943 C C . ILE A 1 114 ? 8.106 3.292 17.541 1.00 85.56 114 ILE A C 1
ATOM 945 O O . ILE A 1 114 ? 9.101 2.755 17.056 1.00 85.56 114 ILE A O 1
ATOM 949 N N . SER A 1 115 ? 8.105 4.576 17.902 1.00 86.56 115 SER A N 1
ATOM 950 C CA . SER A 1 115 ? 9.302 5.418 17.804 1.00 86.56 115 SER A CA 1
ATOM 951 C C . SER A 1 115 ? 10.451 4.872 18.651 1.00 86.56 115 SER A C 1
ATOM 953 O O . SER A 1 115 ? 11.573 4.806 18.165 1.00 86.56 115 SER A O 1
ATOM 955 N N . MET A 1 116 ? 10.175 4.405 19.872 1.00 87.12 116 MET A N 1
ATOM 956 C CA . MET A 1 116 ? 11.177 3.725 20.698 1.00 87.12 116 MET A CA 1
ATOM 957 C C . MET A 1 116 ? 11.634 2.403 20.076 1.00 87.12 116 MET A C 1
ATOM 959 O O . MET A 1 116 ? 12.819 2.092 20.093 1.00 87.12 116 MET A O 1
ATOM 963 N N . TYR A 1 117 ? 10.729 1.619 19.490 1.00 87.81 117 TYR A N 1
ATOM 964 C CA . TYR A 1 117 ? 11.092 0.377 18.811 1.00 87.81 117 TYR A CA 1
ATOM 965 C C . TYR A 1 117 ? 12.057 0.622 17.659 1.00 87.81 117 TYR A C 1
ATOM 967 O O . TYR A 1 117 ? 12.960 -0.182 17.473 1.00 87.81 117 TYR A O 1
ATOM 975 N N . ARG A 1 118 ? 11.942 1.742 16.940 1.00 86.75 118 ARG A N 1
ATOM 976 C CA . ARG A 1 118 ? 12.909 2.108 15.894 1.00 86.75 118 ARG A CA 1
ATOM 977 C C . ARG A 1 118 ? 14.332 2.338 16.417 1.00 86.75 118 ARG A C 1
ATOM 979 O O . ARG A 1 118 ? 15.262 2.249 15.626 1.00 86.75 118 ARG A O 1
ATOM 986 N N . GLU A 1 119 ? 14.514 2.613 17.709 1.00 86.31 119 GLU A N 1
ATOM 987 C CA . GLU A 1 119 ? 15.842 2.783 18.320 1.00 86.31 119 GLU A CA 1
ATOM 988 C C . GLU A 1 119 ? 16.495 1.450 18.720 1.00 86.31 119 GLU A C 1
ATOM 990 O O . GLU A 1 119 ? 17.721 1.365 18.775 1.00 86.31 119 GLU A O 1
ATOM 995 N N . TYR A 1 120 ? 15.698 0.414 19.010 1.00 85.38 120 TYR A N 1
ATOM 996 C CA . TYR A 1 120 ? 16.187 -0.839 19.608 1.00 85.38 120 TYR A CA 1
ATOM 997 C C . TYR A 1 120 ? 15.908 -2.100 18.782 1.00 85.38 120 TYR A C 1
ATOM 999 O O . TYR A 1 120 ? 16.524 -3.133 19.034 1.00 85.38 120 TYR A O 1
ATOM 1007 N N . LEU A 1 121 ? 14.974 -2.044 17.834 1.00 88.44 121 LEU A N 1
ATOM 1008 C CA . LEU A 1 121 ? 14.653 -3.135 16.919 1.00 88.44 121 LEU A CA 1
ATOM 1009 C C . LEU A 1 121 ? 15.223 -2.852 15.532 1.00 88.44 121 LEU A C 1
ATOM 1011 O O . LEU A 1 121 ? 15.431 -1.704 15.137 1.00 88.44 121 LEU A O 1
ATOM 1015 N N . LYS A 1 122 ? 15.440 -3.921 14.769 1.00 89.06 122 LYS A N 1
ATOM 1016 C CA . LYS A 1 122 ? 15.959 -3.830 13.409 1.00 89.06 122 LYS A CA 1
ATOM 1017 C C . LYS A 1 122 ? 14.829 -3.496 12.443 1.00 89.06 122 LYS A C 1
ATOM 1019 O O . LYS A 1 122 ? 13.937 -4.317 12.228 1.00 89.06 122 LYS A O 1
ATOM 1024 N N . PHE A 1 123 ? 14.878 -2.293 11.878 1.00 91.12 123 PHE A N 1
ATOM 1025 C CA . PHE A 1 123 ? 13.991 -1.848 10.808 1.00 91.12 123 PHE A CA 1
ATOM 1026 C C . PHE A 1 123 ? 14.766 -1.809 9.494 1.00 91.12 123 PHE A C 1
ATOM 1028 O O . PHE A 1 123 ? 15.787 -1.120 9.440 1.00 91.12 123 PHE A O 1
ATOM 1035 N N . PRO A 1 124 ? 14.287 -2.499 8.446 1.00 91.56 124 PRO A N 1
ATOM 1036 C CA . PRO A 1 124 ? 14.805 -2.301 7.105 1.00 91.56 124 PRO A CA 1
ATOM 1037 C C . PRO A 1 124 ? 14.651 -0.845 6.671 1.00 91.56 124 PRO A C 1
ATOM 1039 O O . PRO A 1 124 ? 13.705 -0.148 7.056 1.00 91.56 124 PRO A O 1
ATOM 1042 N N . THR A 1 125 ? 15.595 -0.406 5.858 1.00 91.56 125 THR A N 1
ATOM 1043 C CA . THR A 1 125 ? 15.613 0.899 5.208 1.00 91.56 125 THR A CA 1
ATOM 1044 C C . THR A 1 125 ? 15.126 0.786 3.764 1.00 91.56 125 THR A C 1
ATOM 1046 O O . THR A 1 125 ? 14.972 -0.310 3.223 1.00 91.56 125 THR A O 1
ATOM 1049 N N . ASP A 1 126 ? 14.927 1.929 3.108 1.00 91.06 126 ASP A N 1
ATOM 1050 C CA . ASP A 1 126 ? 14.625 1.957 1.673 1.00 91.06 126 ASP A CA 1
ATOM 1051 C C . ASP A 1 126 ? 15.760 1.332 0.834 1.00 91.06 126 ASP A C 1
ATOM 1053 O O . ASP A 1 126 ? 15.504 0.765 -0.226 1.00 91.06 126 ASP A O 1
ATOM 1057 N N . GLU A 1 127 ? 17.008 1.379 1.318 1.00 92.12 127 GLU A N 1
ATOM 1058 C CA . GLU A 1 127 ? 18.155 0.733 0.667 1.00 92.12 127 GLU A CA 1
ATOM 1059 C C . GLU A 1 127 ? 18.047 -0.796 0.716 1.00 92.12 127 GLU A C 1
ATOM 1061 O O . GLU A 1 127 ? 18.320 -1.456 -0.286 1.00 92.12 127 GLU A O 1
ATOM 1066 N N . ASP A 1 128 ? 17.583 -1.359 1.836 1.00 92.50 128 ASP A N 1
ATOM 1067 C CA . ASP A 1 128 ? 17.373 -2.804 1.976 1.00 92.50 128 ASP A CA 1
ATOM 1068 C C . ASP A 1 128 ? 16.263 -3.298 1.037 1.00 92.50 128 ASP A C 1
ATOM 1070 O O . ASP A 1 128 ? 16.412 -4.333 0.381 1.00 92.50 128 ASP A O 1
ATOM 1074 N N . LEU A 1 129 ? 15.166 -2.535 0.925 1.00 94.38 129 LEU A N 1
ATOM 1075 C CA . LEU A 1 129 ? 14.086 -2.825 -0.022 1.00 94.38 129 LEU A CA 1
ATOM 1076 C C . LEU A 1 129 ? 14.590 -2.771 -1.469 1.00 94.38 129 LEU A C 1
ATOM 1078 O O . LEU A 1 129 ? 14.336 -3.690 -2.250 1.00 94.38 129 LEU A O 1
ATOM 1082 N N . ASN A 1 130 ? 15.343 -1.727 -1.819 1.00 94.69 130 ASN A N 1
ATOM 1083 C CA . ASN A 1 130 ? 15.940 -1.600 -3.142 1.00 94.69 130 ASN A CA 1
ATOM 1084 C C . ASN A 1 130 ? 16.918 -2.749 -3.440 1.00 94.69 130 ASN A C 1
ATOM 1086 O O . ASN A 1 130 ? 16.873 -3.341 -4.517 1.00 94.69 130 ASN A O 1
ATOM 1090 N N . GLY A 1 131 ? 17.767 -3.116 -2.477 1.00 93.31 131 GLY A N 1
ATOM 1091 C CA . GLY A 1 131 ? 18.700 -4.234 -2.593 1.00 93.31 131 GLY A CA 1
ATOM 1092 C C . GLY A 1 131 ? 17.990 -5.568 -2.828 1.00 93.31 131 GLY A C 1
ATOM 1093 O O . GLY A 1 131 ? 18.411 -6.343 -3.690 1.00 93.31 131 GLY A O 1
ATOM 1094 N N . ALA A 1 132 ? 16.877 -5.814 -2.131 1.00 94.19 132 ALA A N 1
ATOM 1095 C CA . ALA A 1 132 ? 16.040 -6.992 -2.349 1.00 94.19 132 ALA A CA 1
ATOM 1096 C C . ALA A 1 132 ? 15.399 -6.999 -3.748 1.00 94.19 132 ALA A C 1
ATOM 1098 O O . ALA A 1 132 ? 15.420 -8.031 -4.422 1.00 94.19 132 ALA A O 1
ATOM 1099 N N . ALA A 1 133 ? 14.891 -5.853 -4.216 1.00 95.44 133 ALA A N 1
ATOM 1100 C CA . ALA A 1 133 ? 14.325 -5.718 -5.557 1.00 95.44 133 ALA A CA 1
ATOM 1101 C C . ALA A 1 133 ? 15.377 -5.976 -6.651 1.00 95.44 133 ALA A C 1
ATOM 1103 O O . ALA A 1 133 ? 15.135 -6.769 -7.559 1.00 95.44 133 ALA A O 1
ATOM 1104 N N . VAL A 1 134 ? 16.571 -5.385 -6.526 1.00 94.56 134 VAL A N 1
ATOM 1105 C CA . VAL A 1 134 ? 17.697 -5.598 -7.454 1.00 94.56 134 VAL A CA 1
ATOM 1106 C C . VAL A 1 134 ? 18.164 -7.054 -7.447 1.00 94.56 134 VAL A C 1
ATOM 1108 O O . VAL A 1 134 ? 18.475 -7.616 -8.497 1.00 94.56 134 VAL A O 1
ATOM 1111 N N . ALA A 1 135 ? 18.218 -7.696 -6.279 1.00 93.19 135 ALA A N 1
ATOM 1112 C CA . ALA A 1 135 ? 18.562 -9.111 -6.192 1.00 93.19 135 ALA A CA 1
ATOM 1113 C C . ALA A 1 135 ? 17.524 -9.992 -6.908 1.00 93.19 135 ALA A C 1
ATOM 1115 O O . ALA A 1 135 ? 17.900 -10.936 -7.606 1.00 93.19 135 ALA A O 1
ATOM 1116 N N . LEU A 1 136 ? 16.233 -9.668 -6.775 1.00 94.38 136 LEU A N 1
ATOM 1117 C CA . LEU A 1 136 ? 15.149 -10.401 -7.424 1.00 94.38 136 LEU A CA 1
ATOM 1118 C C . LEU A 1 136 ? 15.168 -10.232 -8.949 1.00 94.38 136 LEU A C 1
ATOM 1120 O O . LEU A 1 136 ? 15.101 -11.235 -9.659 1.00 94.38 136 LEU A O 1
ATOM 1124 N N . THR A 1 137 ? 15.321 -9.007 -9.464 1.00 93.69 137 THR A N 1
ATOM 1125 C CA . THR A 1 137 ? 15.430 -8.772 -10.918 1.00 93.69 137 THR A CA 1
ATOM 1126 C C . THR A 1 137 ? 16.701 -9.388 -11.494 1.00 93.69 137 THR A C 1
ATOM 1128 O O . THR A 1 137 ? 16.682 -9.971 -12.572 1.00 93.69 137 THR A O 1
ATOM 1131 N N . ARG A 1 138 ? 17.806 -9.396 -10.741 1.00 92.81 138 ARG A N 1
ATOM 1132 C CA . ARG A 1 138 ? 19.017 -10.111 -11.158 1.00 92.81 138 ARG A CA 1
ATOM 1133 C C . ARG A 1 138 ? 18.781 -11.614 -11.312 1.00 92.81 138 ARG A C 1
ATOM 1135 O O . ARG A 1 138 ? 19.304 -12.210 -12.253 1.00 92.81 138 ARG A O 1
ATOM 1142 N N . LEU A 1 139 ? 18.040 -12.243 -10.397 1.00 92.00 139 LEU A N 1
ATOM 1143 C CA . LEU A 1 139 ? 17.657 -13.653 -10.534 1.00 92.00 139 LEU A CA 1
ATOM 1144 C C . LEU A 1 139 ? 16.731 -13.859 -11.735 1.00 92.00 139 LEU A C 1
ATOM 1146 O O . LEU A 1 139 ? 16.899 -14.839 -12.460 1.00 92.00 139 LEU A O 1
ATOM 1150 N N . GLN A 1 140 ? 15.799 -12.929 -11.954 1.00 93.62 140 GLN A N 1
ATOM 1151 C CA . GLN A 1 140 ? 14.917 -12.928 -13.114 1.00 93.62 140 GLN A CA 1
ATOM 1152 C C . GLN A 1 140 ? 15.710 -12.954 -14.427 1.00 93.62 140 GLN A C 1
ATOM 1154 O O . GLN A 1 140 ? 15.483 -13.856 -15.230 1.00 93.62 140 GLN A O 1
ATOM 1159 N N . ASP A 1 141 ? 16.683 -12.057 -14.597 1.00 91.19 141 ASP A N 1
ATOM 1160 C CA . ASP A 1 141 ? 17.559 -12.017 -15.775 1.00 91.19 141 ASP A CA 1
ATOM 1161 C C . ASP A 1 141 ? 18.423 -13.275 -15.893 1.00 91.19 141 ASP A C 1
ATOM 1163 O O . ASP A 1 141 ? 18.438 -13.950 -16.920 1.00 91.19 141 ASP A O 1
ATOM 1167 N N . THR A 1 142 ? 19.125 -13.635 -14.812 1.00 89.69 142 THR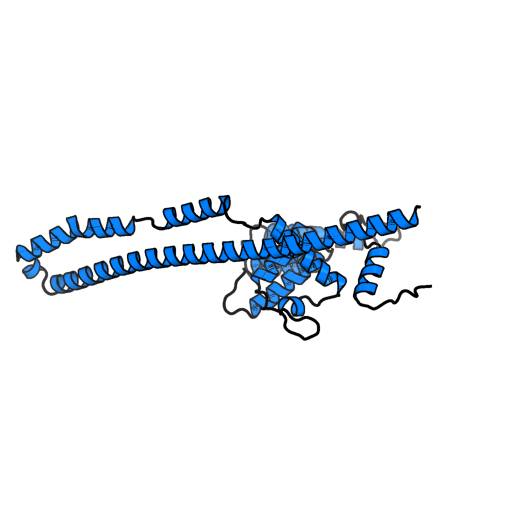 A N 1
ATOM 1168 C CA . THR A 1 142 ? 20.107 -14.734 -14.829 1.00 89.69 142 THR A CA 1
ATOM 1169 C C . THR A 1 142 ? 19.462 -16.042 -15.291 1.00 89.69 142 THR A C 1
ATOM 1171 O O . THR A 1 142 ? 20.048 -16.787 -16.079 1.00 89.69 142 THR A O 1
ATOM 1174 N N . TYR A 1 143 ? 18.237 -16.305 -14.833 1.00 88.69 143 TYR A N 1
ATOM 1175 C CA . TYR A 1 143 ? 17.508 -17.538 -15.119 1.00 88.69 143 TYR A CA 1
ATOM 1176 C C . TYR A 1 143 ? 16.394 -17.379 -16.162 1.00 88.69 143 TYR A C 1
ATOM 1178 O O . TYR A 1 143 ? 15.650 -18.335 -16.371 1.00 88.69 143 TYR A O 1
ATOM 1186 N N . ASN A 1 144 ? 16.281 -16.225 -16.830 1.00 89.69 144 ASN A N 1
ATOM 1187 C CA . ASN A 1 144 ? 15.212 -15.921 -17.791 1.00 89.69 144 ASN A CA 1
ATOM 1188 C C . ASN A 1 144 ? 13.807 -16.247 -17.244 1.00 89.69 144 ASN A C 1
ATOM 1190 O O . ASN A 1 144 ? 13.005 -16.926 -17.891 1.00 89.69 144 ASN A O 1
ATOM 1194 N N . LEU A 1 145 ? 13.522 -15.808 -16.016 1.00 92.19 145 LEU A N 1
ATOM 1195 C CA . LEU A 1 145 ? 12.264 -16.115 -15.338 1.00 92.19 145 LEU A CA 1
ATOM 1196 C C . LEU A 1 145 ? 11.119 -15.263 -15.895 1.00 92.19 145 LEU A C 1
ATOM 1198 O O . LEU A 1 145 ? 11.219 -14.040 -16.001 1.00 92.19 145 LEU A O 1
ATOM 1202 N N . ASP A 1 146 ? 9.994 -15.915 -16.185 1.00 93.81 146 ASP A N 1
ATOM 1203 C CA . ASP A 1 146 ? 8.756 -15.234 -16.554 1.00 93.81 146 ASP A CA 1
ATOM 1204 C C . ASP A 1 146 ? 8.224 -14.403 -15.376 1.00 93.81 146 ASP A C 1
ATOM 1206 O O . ASP A 1 146 ? 8.056 -14.922 -14.268 1.00 93.81 146 ASP A O 1
ATOM 1210 N N . THR A 1 147 ? 7.932 -13.121 -15.618 1.00 95.69 147 THR A N 1
ATOM 1211 C CA . THR A 1 147 ? 7.458 -12.185 -14.585 1.00 95.69 147 THR A CA 1
ATOM 1212 C C . THR A 1 147 ? 6.187 -12.694 -13.914 1.00 95.69 147 THR A C 1
ATOM 1214 O O . THR A 1 147 ? 6.073 -12.650 -12.690 1.00 95.69 147 THR A O 1
ATOM 1217 N N . SER A 1 148 ? 5.240 -13.226 -14.692 1.00 95.19 148 SER A N 1
ATOM 1218 C CA . SER A 1 148 ? 3.967 -13.700 -14.155 1.00 95.19 148 SER A CA 1
ATOM 1219 C C . SER A 1 148 ? 4.137 -14.974 -13.322 1.00 95.19 148 SER A C 1
ATOM 1221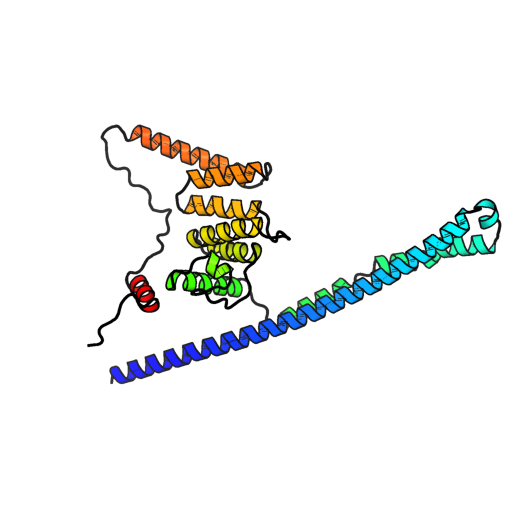 O O . SER A 1 148 ? 3.487 -15.115 -12.286 1.00 95.19 148 SER A O 1
ATOM 1223 N N . ALA A 1 149 ? 5.009 -15.902 -13.730 1.00 93.81 149 ALA A N 1
ATOM 1224 C CA . ALA A 1 149 ? 5.365 -17.082 -12.936 1.00 93.81 149 ALA A CA 1
ATOM 1225 C C . ALA A 1 149 ? 6.065 -16.696 -11.627 1.00 93.81 149 ALA A C 1
ATOM 1227 O O . ALA A 1 149 ? 5.659 -17.153 -10.556 1.00 93.81 149 ALA A O 1
ATOM 1228 N N . LEU A 1 150 ? 7.037 -15.784 -11.697 1.00 94.44 150 LEU A N 1
ATOM 1229 C CA . LEU A 1 150 ? 7.737 -15.273 -10.523 1.00 94.44 150 LEU A CA 1
ATOM 1230 C C . LEU A 1 150 ? 6.767 -14.592 -9.547 1.00 94.44 150 LEU A C 1
ATOM 1232 O O . LEU A 1 150 ? 6.794 -14.878 -8.352 1.00 94.44 150 LEU A O 1
ATOM 1236 N N . ALA A 1 151 ? 5.835 -13.783 -10.055 1.00 95.56 151 ALA A N 1
ATOM 1237 C CA . ALA A 1 151 ? 4.794 -13.148 -9.253 1.00 95.56 151 ALA A CA 1
ATOM 1238 C C . ALA A 1 151 ? 3.796 -14.151 -8.641 1.00 95.56 151 ALA A C 1
ATOM 1240 O O . ALA A 1 151 ? 3.216 -13.885 -7.590 1.00 95.56 151 ALA A O 1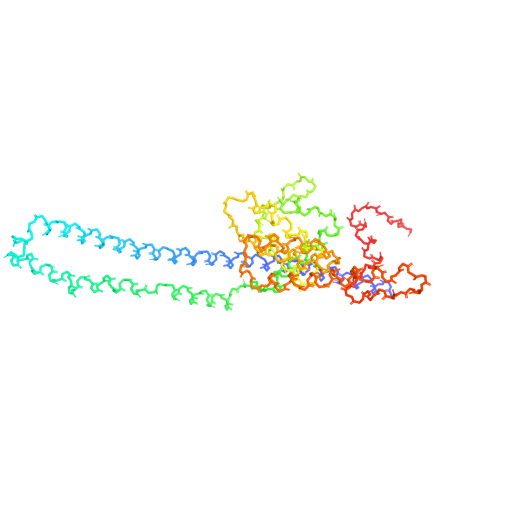
ATOM 1241 N N . ARG A 1 152 ? 3.585 -15.324 -9.254 1.00 94.12 152 ARG A N 1
ATOM 1242 C CA . ARG A 1 152 ? 2.810 -16.430 -8.654 1.00 94.12 152 ARG A CA 1
ATOM 1243 C C . ARG A 1 152 ? 3.607 -17.243 -7.626 1.00 94.12 152 ARG A C 1
ATOM 1245 O O . ARG A 1 152 ? 3.050 -18.157 -7.015 1.00 94.12 152 ARG A O 1
ATOM 1252 N N . GLY A 1 153 ? 4.889 -16.937 -7.433 1.00 92.50 153 GLY A N 1
ATOM 1253 C CA . GLY A 1 153 ? 5.773 -17.741 -6.597 1.00 92.50 153 GLY A CA 1
ATOM 1254 C C . GLY A 1 153 ? 6.092 -19.103 -7.212 1.00 92.50 153 GLY A C 1
ATOM 1255 O O . GLY A 1 153 ? 6.348 -20.062 -6.482 1.00 92.50 153 GLY A O 1
ATOM 1256 N N . GLU A 1 154 ? 6.016 -19.220 -8.539 1.00 91.75 154 GLU A N 1
ATOM 1257 C CA . GLU A 1 154 ? 6.206 -20.462 -9.282 1.00 91.75 154 GLU A CA 1
ATOM 1258 C C . GLU A 1 154 ? 7.538 -20.446 -10.034 1.00 91.75 154 GLU A C 1
ATOM 1260 O O . GLU A 1 154 ? 7.774 -19.595 -10.888 1.00 91.75 154 GLU A O 1
ATOM 1265 N N . LEU A 1 155 ? 8.394 -21.435 -9.765 1.00 86.50 155 LEU A N 1
ATOM 1266 C CA . LEU A 1 155 ? 9.640 -21.652 -10.503 1.00 86.50 155 LEU A CA 1
ATOM 1267 C C . LEU A 1 155 ? 9.629 -23.075 -11.061 1.00 86.50 155 LEU A C 1
ATOM 1269 O O . LEU A 1 155 ? 9.401 -24.035 -10.326 1.00 86.50 155 LEU A O 1
ATOM 1273 N N . ASN A 1 156 ? 9.831 -23.227 -12.373 1.00 82.38 156 ASN A N 1
ATOM 1274 C CA . ASN A 1 156 ? 9.789 -24.524 -13.068 1.00 82.38 156 ASN A CA 1
ATOM 1275 C C . ASN A 1 156 ? 8.506 -25.343 -12.801 1.00 82.38 156 ASN A C 1
ATOM 1277 O O . ASN A 1 156 ? 8.544 -26.568 -12.703 1.00 82.38 156 ASN A O 1
ATOM 1281 N N . GLY A 1 157 ? 7.362 -24.663 -12.656 1.00 81.56 157 GLY A N 1
ATOM 1282 C CA . GLY A 1 157 ? 6.061 -25.293 -12.392 1.00 81.56 157 GLY A CA 1
ATOM 1283 C C . GLY A 1 157 ? 5.840 -25.751 -10.945 1.00 81.56 157 GLY A C 1
ATOM 1284 O O . GLY A 1 157 ? 4.829 -26.390 -10.661 1.00 81.56 157 GLY A O 1
ATOM 1285 N N . ILE A 1 158 ? 6.756 -25.432 -10.025 1.00 87.56 158 ILE A N 1
ATOM 1286 C CA . ILE A 1 158 ? 6.623 -25.717 -8.593 1.00 87.56 158 ILE A CA 1
ATOM 1287 C C . ILE A 1 158 ? 6.327 -24.408 -7.859 1.00 87.56 158 ILE A C 1
ATOM 1289 O O . ILE A 1 158 ? 7.047 -23.425 -8.029 1.00 87.56 158 ILE A O 1
ATOM 1293 N N . LYS A 1 159 ? 5.278 -24.398 -7.028 1.00 91.00 159 LYS A N 1
ATOM 1294 C CA . LYS A 1 159 ? 4.918 -23.249 -6.187 1.00 91.00 159 LYS A CA 1
ATOM 1295 C C . LYS A 1 159 ? 5.748 -23.251 -4.903 1.00 91.00 159 LYS A C 1
ATOM 1297 O O . LYS A 1 159 ? 5.610 -24.155 -4.080 1.00 91.00 159 LYS A O 1
ATOM 1302 N N . TYR A 1 160 ? 6.599 -22.244 -4.745 1.00 87.50 160 TYR A N 1
ATOM 1303 C CA . TYR A 1 160 ? 7.515 -22.086 -3.613 1.00 87.50 160 TYR A CA 1
ATOM 1304 C C . TYR A 1 160 ? 7.047 -21.046 -2.591 1.00 87.50 160 TYR A C 1
ATOM 1306 O O . TYR A 1 160 ? 7.461 -21.118 -1.434 1.00 87.50 160 TYR A O 1
ATOM 1314 N N . SER A 1 161 ? 6.198 -20.093 -2.985 1.00 88.88 161 SER A N 1
ATOM 1315 C CA . SER A 1 161 ? 5.778 -18.988 -2.117 1.00 88.88 161 SER A CA 1
ATOM 1316 C C . SER A 1 161 ? 4.311 -18.597 -2.298 1.00 88.88 161 SER A C 1
ATOM 1318 O O . SER A 1 161 ? 3.590 -19.123 -3.151 1.00 88.88 161 SER A O 1
ATOM 1320 N N . SER A 1 162 ? 3.869 -17.659 -1.458 1.00 90.06 162 SER A N 1
ATOM 1321 C CA . SER A 1 162 ? 2.671 -16.870 -1.720 1.00 90.06 162 SER A CA 1
ATOM 1322 C C . SER A 1 162 ? 2.835 -16.044 -2.994 1.00 90.06 162 SER A C 1
ATOM 1324 O O . SER A 1 162 ? 3.951 -15.774 -3.447 1.00 90.06 162 SER A O 1
ATOM 1326 N N . GLU A 1 163 ? 1.699 -15.659 -3.561 1.00 93.31 163 GLU A N 1
ATOM 1327 C CA . GLU A 1 163 ? 1.645 -14.805 -4.740 1.00 93.31 163 GLU A CA 1
ATOM 1328 C C . GLU A 1 163 ? 1.801 -13.340 -4.340 1.00 93.31 163 GLU A C 1
ATOM 1330 O O . GLU A 1 163 ? 1.336 -12.933 -3.276 1.00 93.31 163 GLU A O 1
ATOM 1335 N N . LEU A 1 164 ? 2.429 -12.563 -5.214 1.00 95.31 164 LEU A N 1
ATOM 1336 C CA . LEU A 1 164 ? 2.538 -11.117 -5.091 1.00 95.31 164 LEU A CA 1
ATOM 1337 C C . LEU A 1 164 ? 1.197 -10.453 -5.420 1.00 95.31 164 LEU A C 1
ATOM 1339 O O . LEU A 1 164 ? 0.511 -10.844 -6.368 1.00 95.31 164 LEU A O 1
ATOM 1343 N N . SER A 1 165 ? 0.824 -9.427 -4.665 1.00 96.62 165 SER A N 1
ATOM 1344 C CA . SER A 1 165 ? -0.294 -8.546 -5.015 1.00 96.62 165 SER A CA 1
ATOM 1345 C C . SER A 1 165 ? 0.069 -7.617 -6.181 1.00 96.62 165 SER A C 1
ATOM 1347 O O . SER A 1 165 ? 1.227 -7.524 -6.608 1.00 96.62 165 SER A O 1
ATOM 1349 N N . ALA A 1 166 ? -0.918 -6.887 -6.698 1.00 97.62 166 ALA A N 1
ATOM 1350 C CA . ALA A 1 166 ? -0.694 -5.805 -7.646 1.00 97.62 166 ALA A CA 1
ATOM 1351 C C . ALA A 1 166 ? 0.172 -4.694 -7.029 1.00 97.62 166 ALA A C 1
ATOM 1353 O O . ALA A 1 166 ? 1.003 -4.122 -7.731 1.00 97.62 166 ALA A O 1
ATOM 1354 N N . ALA A 1 167 ? 0.036 -4.427 -5.722 1.00 97.69 167 ALA A N 1
ATOM 1355 C CA . ALA A 1 167 ? 0.874 -3.460 -5.009 1.00 97.69 167 ALA A CA 1
ATOM 1356 C C . ALA A 1 167 ? 2.329 -3.933 -4.879 1.00 97.69 167 ALA A C 1
ATOM 1358 O O . ALA A 1 167 ? 3.237 -3.135 -5.086 1.00 97.69 167 ALA A O 1
ATOM 1359 N N . ASP A 1 168 ? 2.561 -5.220 -4.612 1.00 97.38 168 ASP A N 1
ATOM 1360 C CA . ASP A 1 168 ? 3.921 -5.774 -4.546 1.00 97.38 168 ASP A CA 1
ATOM 1361 C C . ASP A 1 168 ? 4.617 -5.697 -5.916 1.00 97.38 168 ASP A C 1
ATOM 1363 O O . ASP A 1 168 ? 5.774 -5.287 -6.017 1.00 97.38 168 ASP A O 1
ATOM 1367 N N . CYS A 1 169 ? 3.893 -6.030 -6.994 1.00 98.00 169 CYS A N 1
ATOM 1368 C CA . CYS A 1 169 ? 4.402 -5.901 -8.363 1.00 98.00 169 CYS A CA 1
ATOM 1369 C C . CYS A 1 169 ? 4.664 -4.433 -8.733 1.00 98.00 169 CYS A C 1
ATOM 1371 O O . CYS A 1 169 ? 5.680 -4.118 -9.352 1.00 98.00 169 CYS A O 1
ATOM 1373 N N . PHE A 1 170 ? 3.772 -3.525 -8.332 1.00 98.44 170 PHE A N 1
ATOM 1374 C CA . PHE A 1 170 ? 3.960 -2.090 -8.518 1.00 98.44 170 PHE A CA 1
ATOM 1375 C C . PHE A 1 170 ? 5.211 -1.586 -7.789 1.00 98.44 170 PHE A C 1
ATOM 1377 O O . PHE A 1 170 ? 6.001 -0.850 -8.380 1.00 98.44 170 PHE A O 1
ATOM 1384 N N . GLU A 1 171 ? 5.430 -2.009 -6.542 1.00 98.19 171 GLU A N 1
ATOM 1385 C CA . GLU A 1 171 ? 6.597 -1.595 -5.764 1.00 98.19 171 GLU A CA 1
ATOM 1386 C C . GLU A 1 171 ? 7.898 -2.110 -6.393 1.00 98.19 171 GLU A C 1
ATOM 1388 O O . GLU A 1 171 ? 8.836 -1.331 -6.549 1.00 98.19 171 GLU A O 1
ATOM 1393 N N . LEU A 1 172 ? 7.942 -3.362 -6.868 1.00 97.50 172 LEU A N 1
ATOM 1394 C CA . LEU A 1 172 ? 9.090 -3.876 -7.630 1.00 97.50 172 LEU A CA 1
ATOM 1395 C C . LEU A 1 172 ? 9.370 -3.032 -8.881 1.00 97.50 172 LEU A C 1
ATOM 1397 O O . LEU A 1 172 ? 10.505 -2.605 -9.096 1.00 97.50 172 LEU A O 1
ATOM 1401 N N . GLY A 1 173 ? 8.334 -2.720 -9.666 1.00 97.81 173 GLY A N 1
ATOM 1402 C CA . GLY A 1 173 ? 8.469 -1.855 -10.839 1.00 97.81 173 GLY A CA 1
ATOM 1403 C C . GLY A 1 173 ? 8.947 -0.443 -10.488 1.00 97.81 173 GLY A C 1
ATOM 1404 O O . GLY A 1 173 ? 9.746 0.138 -11.221 1.00 97.81 173 GLY A O 1
ATOM 1405 N N . ARG A 1 174 ? 8.515 0.104 -9.347 1.00 98.00 174 ARG A N 1
ATOM 1406 C CA . ARG A 1 174 ? 8.934 1.418 -8.845 1.00 98.00 174 ARG A CA 1
ATOM 1407 C C . ARG A 1 174 ? 10.395 1.419 -8.386 1.00 98.00 174 ARG A C 1
ATOM 1409 O O . ARG A 1 174 ? 11.110 2.374 -8.685 1.00 98.00 174 ARG A O 1
ATOM 1416 N N . GLN A 1 175 ? 10.860 0.368 -7.712 1.00 98.00 175 GLN A N 1
ATOM 1417 C CA . GLN A 1 175 ? 12.278 0.223 -7.359 1.00 98.00 175 GLN A CA 1
ATOM 1418 C C . GLN A 1 175 ? 13.146 0.135 -8.625 1.00 98.00 175 GLN A C 1
ATOM 1420 O O . GLN A 1 175 ? 14.130 0.863 -8.754 1.00 98.00 175 GLN A O 1
ATOM 1425 N N . SER A 1 176 ? 12.733 -0.656 -9.625 1.00 97.19 176 SER A N 1
ATOM 1426 C CA . SER A 1 176 ? 13.402 -0.699 -10.935 1.00 97.19 176 SER A CA 1
ATOM 1427 C C . SER A 1 176 ? 13.438 0.671 -11.619 1.00 97.19 176 SER A C 1
ATOM 1429 O O . SER A 1 176 ? 14.488 1.080 -12.114 1.00 97.19 176 SER A O 1
ATOM 1431 N N . TYR A 1 177 ? 12.330 1.416 -11.591 1.00 97.06 177 TYR A N 1
ATOM 1432 C CA . TYR A 1 177 ? 12.251 2.763 -12.155 1.00 97.06 177 TYR A CA 1
ATOM 1433 C C . TYR A 1 177 ? 13.252 3.717 -11.501 1.00 97.06 177 TYR A C 1
ATOM 1435 O O . TYR A 1 177 ? 13.965 4.439 -12.200 1.00 97.06 177 TYR A O 1
ATOM 1443 N N . ASN A 1 178 ? 13.332 3.707 -10.167 1.00 95.75 178 ASN A N 1
ATOM 1444 C CA . ASN A 1 178 ? 14.253 4.561 -9.414 1.00 95.75 178 ASN A CA 1
ATOM 1445 C C . ASN A 1 178 ? 15.721 4.251 -9.738 1.00 95.75 178 ASN A C 1
ATOM 1447 O O . ASN A 1 178 ? 16.556 5.153 -9.722 1.00 95.75 178 ASN A O 1
ATOM 1451 N N . ASN A 1 179 ? 16.017 3.000 -10.097 1.00 94.19 179 ASN A N 1
ATOM 1452 C CA . ASN A 1 179 ? 17.338 2.562 -10.543 1.00 94.19 179 ASN A CA 1
ATOM 1453 C C . ASN A 1 179 ? 17.613 2.840 -12.035 1.00 94.19 179 ASN A C 1
ATOM 1455 O O . ASN A 1 179 ? 18.689 2.507 -12.527 1.00 94.19 179 ASN A O 1
ATOM 1459 N N . GLY A 1 180 ? 16.664 3.430 -12.770 1.00 94.25 180 GLY A N 1
ATOM 1460 C CA . GLY A 1 180 ? 16.772 3.668 -14.214 1.00 94.25 180 GLY A CA 1
ATOM 1461 C C . GLY A 1 180 ? 16.551 2.420 -15.076 1.00 94.25 180 GLY A C 1
ATOM 1462 O O . GLY A 1 180 ? 16.752 2.463 -16.289 1.00 94.25 180 GLY A O 1
ATOM 1463 N N . ASP A 1 181 ? 16.111 1.313 -14.478 1.00 95.31 181 ASP A N 1
ATOM 1464 C CA . ASP A 1 181 ? 15.800 0.076 -15.182 1.00 95.31 181 ASP A CA 1
ATOM 1465 C C . ASP A 1 181 ? 14.366 0.112 -15.727 1.00 95.31 181 ASP A C 1
ATOM 1467 O O . ASP A 1 181 ? 13.410 -0.443 -15.171 1.00 95.31 181 ASP A O 1
ATOM 1471 N N . PHE A 1 182 ? 14.205 0.808 -16.851 1.00 95.50 182 PHE A N 1
ATOM 1472 C CA . PHE A 1 182 ? 12.909 0.958 -17.512 1.00 95.50 182 PHE A CA 1
ATOM 1473 C C . PHE A 1 182 ? 12.389 -0.343 -18.143 1.00 95.50 182 PHE A C 1
ATOM 1475 O O . PHE A 1 182 ? 11.203 -0.418 -18.471 1.00 95.50 182 PHE A O 1
ATOM 1482 N N . TYR A 1 183 ? 13.241 -1.365 -18.297 1.00 95.19 183 TYR A N 1
ATOM 1483 C CA . TYR A 1 183 ? 12.838 -2.688 -18.777 1.00 95.19 183 TYR A CA 1
ATOM 1484 C C . TYR A 1 183 ? 12.085 -3.452 -17.700 1.00 95.19 183 TYR A C 1
ATOM 1486 O O . TYR A 1 183 ? 10.908 -3.771 -17.893 1.00 95.19 183 TYR A O 1
ATOM 1494 N N . HIS A 1 184 ? 12.699 -3.630 -16.532 1.00 96.81 184 HIS A N 1
ATOM 1495 C CA . HIS A 1 184 ? 12.026 -4.266 -15.406 1.00 96.81 184 HIS A CA 1
ATOM 1496 C C . HIS A 1 184 ? 10.836 -3.443 -14.914 1.00 96.81 184 HIS A C 1
ATOM 1498 O O . HIS A 1 184 ? 9.806 -4.022 -14.573 1.00 96.81 184 HIS A O 1
ATOM 1504 N N . THR A 1 185 ? 10.910 -2.108 -14.992 1.00 98.06 185 THR A N 1
ATOM 1505 C CA . THR A 1 185 ? 9.748 -1.245 -14.723 1.00 98.06 185 THR A CA 1
ATOM 1506 C C . THR A 1 185 ? 8.544 -1.662 -15.567 1.00 98.06 185 THR A C 1
ATOM 1508 O O . THR A 1 185 ? 7.466 -1.890 -15.027 1.00 98.06 185 THR A O 1
ATOM 1511 N N . GLN A 1 186 ? 8.703 -1.801 -16.889 1.00 97.19 186 GLN A N 1
ATOM 1512 C CA . GLN A 1 186 ? 7.582 -2.164 -17.760 1.00 97.19 186 GLN A CA 1
ATOM 1513 C C . GLN A 1 186 ? 7.072 -3.581 -17.520 1.00 97.19 186 GLN A C 1
ATOM 1515 O O . GLN A 1 186 ? 5.861 -3.792 -17.564 1.00 97.19 186 GLN A O 1
ATOM 1520 N N . LEU A 1 187 ? 7.964 -4.542 -17.268 1.00 97.44 187 LEU A N 1
ATOM 1521 C CA . LEU A 1 187 ? 7.566 -5.914 -16.956 1.00 97.44 187 LEU A CA 1
ATOM 1522 C C . LEU A 1 187 ? 6.688 -5.965 -15.703 1.00 97.44 187 LEU A C 1
ATOM 1524 O O . LEU A 1 187 ? 5.572 -6.485 -15.749 1.00 97.44 187 LEU A O 1
ATOM 1528 N N . TRP A 1 188 ? 7.166 -5.375 -14.610 1.00 98.38 188 TRP A N 1
ATOM 1529 C CA . TRP A 1 188 ? 6.487 -5.420 -13.320 1.00 98.38 188 TRP A CA 1
ATOM 1530 C C . TRP A 1 188 ? 5.231 -4.552 -13.275 1.00 98.38 188 TRP A C 1
ATOM 1532 O O . TRP A 1 188 ? 4.232 -4.963 -12.692 1.00 98.38 188 TRP A O 1
ATOM 1542 N N . MET A 1 189 ? 5.212 -3.410 -13.965 1.00 98.25 189 MET A N 1
ATOM 1543 C CA . MET A 1 189 ? 4.007 -2.583 -14.063 1.00 98.25 189 MET A CA 1
ATOM 1544 C C . MET A 1 189 ? 2.910 -3.231 -14.925 1.00 98.25 189 MET A C 1
ATOM 1546 O O . MET A 1 189 ? 1.727 -3.083 -14.623 1.00 98.25 189 MET A O 1
ATOM 1550 N N . ARG A 1 190 ? 3.263 -3.993 -15.973 1.00 97.38 190 ARG A N 1
ATOM 1551 C CA . ARG A 1 190 ? 2.279 -4.785 -16.740 1.00 97.38 190 ARG A CA 1
ATOM 1552 C C . ARG A 1 190 ? 1.706 -5.928 -15.908 1.00 97.38 190 ARG A C 1
ATOM 1554 O O . ARG A 1 190 ? 0.501 -6.164 -15.961 1.00 97.38 190 ARG A O 1
ATOM 1561 N N . GLU A 1 191 ? 2.548 -6.609 -15.132 1.00 97.88 191 GLU A N 1
ATOM 1562 C CA . GLU A 1 191 ? 2.086 -7.635 -14.191 1.00 97.88 191 GLU A CA 1
ATOM 1563 C C . GLU A 1 191 ? 1.177 -7.024 -13.113 1.00 97.88 191 GLU A C 1
ATOM 1565 O O . GLU A 1 191 ? 0.119 -7.582 -12.822 1.00 97.88 191 GLU A O 1
ATOM 1570 N N . ALA A 1 192 ? 1.520 -5.840 -12.593 1.00 98.19 192 ALA A N 1
ATOM 1571 C CA . ALA A 1 192 ? 0.675 -5.102 -11.659 1.00 98.19 192 ALA A CA 1
ATOM 1572 C C . ALA A 1 192 ? -0.700 -4.766 -12.265 1.00 98.19 192 ALA A C 1
ATOM 1574 O O . ALA A 1 192 ? -1.715 -5.030 -11.625 1.00 98.19 192 ALA A O 1
ATOM 1575 N N . ASP A 1 193 ? -0.767 -4.259 -13.506 1.00 97.00 193 ASP A N 1
ATOM 1576 C CA . ASP A 1 193 ? -2.049 -3.970 -14.178 1.00 97.00 193 ASP A CA 1
ATOM 1577 C C . ASP A 1 193 ? -2.878 -5.243 -14.409 1.00 97.00 193 ASP A C 1
ATOM 1579 O O . ASP A 1 193 ? -4.089 -5.257 -14.182 1.00 97.00 193 ASP A O 1
ATOM 1583 N N . SER A 1 194 ? -2.225 -6.336 -14.819 1.00 96.44 194 SER A N 1
ATOM 1584 C CA . SER A 1 194 ? -2.859 -7.645 -15.009 1.00 96.44 194 SER A CA 1
ATOM 1585 C C . SER A 1 194 ? -3.499 -8.155 -13.712 1.00 96.44 194 SER A C 1
ATOM 1587 O O . SER A 1 194 ? -4.676 -8.538 -13.696 1.00 96.44 194 SER A O 1
ATOM 1589 N N . ARG A 1 195 ? -2.755 -8.092 -12.600 1.00 95.44 195 ARG A N 1
ATOM 1590 C CA . ARG A 1 195 ? -3.232 -8.508 -11.275 1.00 95.44 195 ARG A CA 1
ATOM 1591 C C . ARG A 1 195 ? -4.319 -7.595 -10.739 1.00 95.44 195 ARG A C 1
ATOM 1593 O O . ARG A 1 195 ? -5.319 -8.104 -10.245 1.00 95.44 195 ARG A O 1
ATOM 1600 N N . LEU A 1 196 ? -4.196 -6.283 -10.926 1.00 96.06 196 LEU A N 1
ATOM 1601 C CA . LEU A 1 196 ? -5.200 -5.313 -10.491 1.00 96.06 196 LEU A CA 1
ATOM 1602 C C . LEU A 1 196 ? -6.589 -5.604 -11.083 1.00 96.06 196 LEU A C 1
ATOM 1604 O O . LEU A 1 196 ? -7.605 -5.376 -10.428 1.00 96.06 196 LEU A O 1
ATOM 1608 N N . ASN A 1 197 ? -6.650 -6.134 -12.310 1.00 91.38 197 ASN A N 1
ATOM 1609 C CA . ASN A 1 197 ? -7.912 -6.534 -12.941 1.00 91.38 197 ASN A CA 1
ATOM 1610 C C . ASN A 1 197 ? -8.530 -7.802 -12.316 1.00 91.38 197 ASN A C 1
ATOM 1612 O O . ASN A 1 197 ? -9.729 -8.031 -12.473 1.00 91.38 197 ASN A O 1
ATOM 1616 N N . SER A 1 198 ? -7.725 -8.621 -11.636 1.00 90.00 198 SER A N 1
ATOM 1617 C CA . SER A 1 198 ? -8.130 -9.891 -11.015 1.00 90.00 198 SER A CA 1
ATOM 1618 C C . SER A 1 198 ? -8.309 -9.792 -9.494 1.00 90.00 198 SER A C 1
ATOM 1620 O O . SER A 1 198 ? -8.945 -10.655 -8.889 1.00 90.00 198 SER A O 1
ATOM 1622 N N . GLU A 1 199 ? -7.759 -8.754 -8.864 1.00 91.25 199 GLU A N 1
ATOM 1623 C CA . GLU A 1 199 ? -7.875 -8.513 -7.429 1.00 91.25 199 GLU A CA 1
ATOM 1624 C C . GLU A 1 199 ? -9.287 -8.087 -7.018 1.00 91.25 199 GLU A C 1
ATOM 1626 O O . GLU A 1 199 ? -9.912 -7.214 -7.619 1.00 91.25 199 GLU A O 1
ATOM 1631 N N . THR A 1 200 ? -9.781 -8.681 -5.929 1.00 89.00 200 THR A N 1
ATOM 1632 C CA . THR A 1 200 ? -11.061 -8.292 -5.318 1.00 89.00 200 THR A CA 1
ATOM 1633 C C . THR A 1 200 ? -10.943 -6.959 -4.586 1.00 89.00 200 THR A C 1
ATOM 1635 O O . THR A 1 200 ? -11.771 -6.068 -4.772 1.00 89.00 200 THR A O 1
ATOM 1638 N N . ASN A 1 201 ? -9.885 -6.814 -3.789 1.00 90.19 201 ASN A N 1
ATOM 1639 C CA . ASN A 1 201 ? -9.519 -5.582 -3.110 1.00 90.19 201 ASN A CA 1
ATOM 1640 C C . ASN A 1 201 ? -8.334 -4.969 -3.845 1.00 90.19 201 ASN A C 1
ATOM 1642 O O . ASN A 1 201 ? -7.217 -5.454 -3.704 1.00 90.19 201 ASN A O 1
ATOM 1646 N N . LYS A 1 202 ? -8.589 -3.917 -4.624 1.00 91.56 202 LYS A N 1
ATOM 1647 C CA . LYS A 1 202 ? -7.547 -3.203 -5.364 1.00 91.56 202 LYS A CA 1
ATOM 1648 C C . LYS A 1 202 ? -6.523 -2.623 -4.395 1.00 91.56 202 LYS A C 1
ATOM 1650 O O . LYS A 1 202 ? -6.878 -1.781 -3.571 1.00 91.56 202 LYS A O 1
ATOM 1655 N N . THR A 1 203 ? -5.273 -3.064 -4.496 1.00 93.12 203 THR A N 1
ATOM 1656 C CA . THR A 1 203 ? -4.201 -2.624 -3.588 1.00 93.12 203 THR A CA 1
ATOM 1657 C C . THR A 1 203 ? -3.412 -1.421 -4.108 1.00 93.12 203 THR A C 1
ATOM 1659 O O . THR A 1 203 ? -2.611 -0.854 -3.372 1.00 93.12 203 THR A O 1
ATOM 1662 N N . VAL A 1 204 ? -3.610 -1.037 -5.370 1.00 95.94 204 VAL A N 1
ATOM 1663 C CA . VAL A 1 204 ? -2.909 0.065 -6.042 1.00 95.94 204 VAL A CA 1
ATOM 1664 C C . VAL A 1 204 ? -3.842 0.760 -7.036 1.00 95.94 204 VAL A C 1
ATOM 1666 O O . VAL A 1 204 ? -4.755 0.139 -7.588 1.00 95.94 204 VAL A O 1
ATOM 1669 N N . GLU A 1 205 ? -3.626 2.052 -7.272 1.00 94.50 205 GLU A N 1
ATOM 1670 C CA . GLU A 1 205 ? -4.409 2.823 -8.234 1.00 94.50 205 GLU A CA 1
ATOM 1671 C C . GLU A 1 205 ? -3.936 2.584 -9.672 1.00 94.50 205 GLU A C 1
ATOM 1673 O O . GLU A 1 205 ? -2.743 2.601 -9.986 1.00 94.50 205 GLU A O 1
ATOM 1678 N N . LYS A 1 206 ? -4.894 2.417 -10.592 1.00 94.94 206 LYS A N 1
ATOM 1679 C CA . LYS A 1 206 ? -4.592 2.206 -12.019 1.00 94.94 206 LYS A CA 1
ATOM 1680 C C . LYS A 1 206 ? -3.888 3.419 -12.639 1.00 94.94 206 LYS A C 1
ATOM 1682 O O . LYS A 1 206 ? -3.119 3.249 -13.584 1.00 94.94 206 LYS A O 1
ATOM 1687 N N . SER A 1 207 ? -4.137 4.627 -12.118 1.00 94.88 207 SER A N 1
ATOM 1688 C CA . SER A 1 207 ? -3.436 5.844 -12.548 1.00 94.88 207 SER A CA 1
ATOM 1689 C C . SER A 1 207 ? -1.933 5.721 -12.380 1.00 94.88 207 SER A C 1
ATOM 1691 O O . SER A 1 207 ? -1.185 6.041 -13.302 1.00 94.88 207 SER A O 1
ATOM 1693 N N . ASP A 1 208 ? -1.513 5.220 -11.220 1.00 95.62 208 ASP A N 1
ATOM 1694 C CA . ASP A 1 208 ? -0.111 5.183 -10.833 1.00 95.62 208 ASP A CA 1
ATOM 1695 C C . ASP A 1 208 ? 0.633 4.199 -11.735 1.00 95.62 208 ASP A C 1
ATOM 1697 O O . ASP A 1 208 ? 1.671 4.534 -12.301 1.00 95.62 208 ASP A O 1
ATOM 1701 N N . ILE A 1 209 ? 0.053 3.018 -11.980 1.00 97.44 209 ILE A N 1
ATOM 1702 C CA . ILE A 1 209 ? 0.620 2.026 -12.904 1.00 97.44 209 ILE A CA 1
ATOM 1703 C C . ILE A 1 209 ? 0.780 2.605 -14.319 1.00 97.44 209 ILE A C 1
ATOM 1705 O O . ILE A 1 209 ? 1.851 2.489 -14.922 1.00 97.44 209 ILE A O 1
ATOM 1709 N N . LEU A 1 210 ? -0.271 3.232 -14.862 1.00 96.88 210 LEU A N 1
ATOM 1710 C CA . LEU A 1 210 ? -0.243 3.791 -16.218 1.00 96.88 210 LEU A CA 1
ATOM 1711 C C . LEU A 1 210 ? 0.788 4.909 -16.362 1.00 96.88 210 LEU A C 1
ATOM 1713 O O . LEU A 1 210 ? 1.412 5.030 -17.415 1.00 96.88 210 LEU A O 1
ATOM 1717 N N . GLU A 1 211 ? 0.991 5.705 -15.317 1.00 96.06 211 GLU A N 1
ATOM 1718 C CA . GLU A 1 211 ? 1.991 6.761 -15.314 1.00 96.06 211 GLU A CA 1
ATOM 1719 C C . GLU A 1 211 ? 3.422 6.211 -15.417 1.00 96.06 211 GLU A C 1
ATOM 1721 O O . GLU A 1 211 ? 4.186 6.648 -16.286 1.00 96.06 211 GLU A O 1
ATOM 1726 N N . TYR A 1 212 ? 3.780 5.227 -14.584 1.00 97.69 212 TYR A N 1
ATOM 1727 C CA . TYR A 1 212 ? 5.097 4.588 -14.666 1.00 97.69 212 TYR A CA 1
ATOM 1728 C C . TYR A 1 212 ? 5.283 3.853 -15.998 1.00 97.69 212 TYR A C 1
ATOM 1730 O O . TYR A 1 212 ? 6.363 3.937 -16.591 1.00 97.69 212 TYR A O 1
ATOM 1738 N N . LEU A 1 213 ? 4.244 3.180 -16.511 1.00 96.94 213 LEU A N 1
ATOM 1739 C CA . LEU A 1 213 ? 4.279 2.545 -17.832 1.00 96.94 213 LEU A CA 1
ATOM 1740 C C . LEU A 1 213 ? 4.531 3.564 -18.940 1.00 96.94 213 LEU A C 1
ATOM 1742 O O . LEU A 1 213 ? 5.459 3.378 -19.718 1.00 96.94 213 LEU A O 1
ATOM 1746 N N . ALA A 1 214 ? 3.764 4.654 -18.998 1.00 96.56 214 ALA A N 1
ATOM 1747 C CA . ALA A 1 214 ? 3.903 5.655 -20.051 1.00 96.56 214 ALA A CA 1
ATOM 1748 C C . ALA A 1 214 ? 5.324 6.238 -20.096 1.00 96.56 214 ALA A C 1
ATOM 1750 O O . ALA A 1 214 ? 5.953 6.259 -21.157 1.00 96.56 214 ALA A O 1
ATOM 1751 N N . PHE A 1 215 ? 5.869 6.642 -18.944 1.00 96.00 215 PHE A N 1
ATOM 1752 C CA . PHE A 1 215 ? 7.211 7.220 -18.897 1.00 96.00 215 PHE A CA 1
ATOM 1753 C C . PHE A 1 215 ? 8.308 6.198 -19.209 1.00 96.00 215 PHE A C 1
ATOM 1755 O O . PHE A 1 215 ? 9.225 6.499 -19.972 1.00 96.00 215 PHE A O 1
ATOM 1762 N N . SER A 1 216 ? 8.234 4.990 -18.644 1.00 95.44 216 SER A N 1
ATOM 1763 C CA . SER A 1 216 ? 9.235 3.947 -18.910 1.00 95.44 216 SER A CA 1
ATOM 1764 C C . SER A 1 216 ? 9.206 3.484 -20.370 1.00 95.44 216 SER A C 1
ATOM 1766 O O . SER A 1 216 ? 10.264 3.291 -20.965 1.00 95.44 216 SER A O 1
ATOM 1768 N N . THR A 1 217 ? 8.023 3.400 -20.986 1.00 93.81 217 THR A N 1
ATOM 1769 C CA . THR A 1 217 ? 7.855 3.124 -22.419 1.00 93.81 217 THR A CA 1
ATOM 1770 C C . THR A 1 217 ? 8.447 4.234 -23.291 1.00 93.81 217 THR A C 1
ATOM 1772 O O . THR A 1 217 ? 9.134 3.932 -24.269 1.00 93.81 217 THR A O 1
ATOM 1775 N N . TYR A 1 218 ? 8.262 5.505 -22.918 1.00 94.62 218 TYR A N 1
ATOM 1776 C CA . TYR A 1 218 ? 8.931 6.628 -23.581 1.00 94.62 218 TYR A CA 1
ATOM 1777 C C . TYR A 1 218 ? 10.457 6.517 -23.472 1.00 94.62 218 TYR A C 1
ATOM 1779 O O . TYR A 1 218 ? 11.159 6.647 -24.472 1.00 94.62 218 TYR A O 1
ATOM 1787 N N . LYS A 1 219 ? 10.981 6.213 -22.278 1.00 92.25 219 LYS A N 1
ATOM 1788 C CA . LYS A 1 219 ? 12.424 6.047 -22.043 1.00 92.25 219 LYS A CA 1
ATOM 1789 C C . LYS A 1 219 ? 13.046 4.870 -22.791 1.00 92.25 219 LYS A C 1
ATOM 1791 O O . LYS A 1 219 ? 14.244 4.892 -23.039 1.00 92.25 219 LYS A O 1
ATOM 1796 N N . GLN A 1 220 ? 12.246 3.884 -23.182 1.00 88.38 220 GLN A N 1
ATOM 1797 C CA . GLN A 1 220 ? 12.664 2.807 -24.082 1.00 88.38 220 GLN A CA 1
ATOM 1798 C C . GLN A 1 220 ? 12.503 3.135 -25.575 1.00 88.38 220 GLN A C 1
ATOM 1800 O O . GLN A 1 220 ? 12.665 2.254 -26.416 1.00 88.38 220 GLN A O 1
ATOM 1805 N N . GLY A 1 221 ? 12.160 4.376 -25.925 1.00 88.81 221 GLY A N 1
ATOM 1806 C CA . GLY A 1 221 ? 12.067 4.841 -27.310 1.00 88.81 221 GLY A CA 1
ATOM 1807 C C . GLY A 1 221 ? 10.736 4.543 -28.006 1.00 88.81 221 GLY A C 1
ATOM 1808 O O . GLY A 1 221 ? 10.573 4.881 -29.177 1.00 88.81 221 GLY A O 1
ATOM 1809 N N . ASN A 1 222 ? 9.747 3.957 -27.321 1.00 91.75 222 ASN A N 1
ATOM 1810 C CA . ASN A 1 222 ? 8.432 3.699 -27.912 1.00 91.75 222 ASN A CA 1
ATOM 1811 C C . ASN A 1 222 ? 7.461 4.856 -27.637 1.00 91.75 222 ASN A C 1
ATOM 1813 O O . ASN A 1 222 ? 6.508 4.751 -26.862 1.00 91.75 222 ASN A O 1
ATOM 1817 N N . LEU A 1 223 ? 7.718 5.982 -28.298 1.00 93.38 223 LEU A N 1
ATOM 1818 C CA . LEU A 1 223 ? 6.919 7.197 -28.165 1.00 93.38 223 LEU A CA 1
ATOM 1819 C C . LEU A 1 223 ? 5.421 7.008 -28.514 1.00 93.38 223 LEU A C 1
ATOM 1821 O O . LEU A 1 223 ? 4.586 7.485 -27.741 1.00 93.38 223 LEU A O 1
ATOM 1825 N N . PRO A 1 224 ? 5.029 6.272 -29.580 1.00 93.88 224 PRO A N 1
ATOM 1826 C CA . PRO A 1 224 ? 3.613 6.047 -29.883 1.00 93.88 224 PRO A CA 1
ATOM 1827 C C . PRO A 1 224 ? 2.858 5.328 -28.760 1.00 93.88 224 PRO A C 1
ATOM 1829 O O . PRO A 1 224 ? 1.749 5.727 -28.405 1.00 93.88 224 PRO A O 1
ATOM 1832 N N . LEU A 1 225 ? 3.458 4.287 -28.171 1.00 93.94 225 LEU A N 1
ATOM 1833 C CA . LEU A 1 225 ? 2.830 3.558 -27.068 1.00 93.94 225 LEU A CA 1
ATOM 1834 C C . LEU A 1 225 ? 2.786 4.401 -25.787 1.00 93.94 225 LEU A C 1
ATOM 1836 O O . LEU A 1 225 ? 1.791 4.352 -25.068 1.00 93.94 225 LEU A O 1
ATOM 1840 N N . ALA A 1 226 ? 3.817 5.205 -25.512 1.00 95.00 226 ALA A N 1
ATOM 1841 C CA . ALA A 1 226 ? 3.815 6.126 -24.375 1.00 95.00 226 ALA A CA 1
ATOM 1842 C C . ALA A 1 226 ? 2.666 7.147 -24.460 1.00 95.00 226 ALA A C 1
ATOM 1844 O O . ALA A 1 226 ? 1.991 7.415 -23.461 1.00 95.00 226 ALA A O 1
ATOM 1845 N N . LEU A 1 227 ? 2.397 7.672 -25.660 1.00 95.94 227 LEU A N 1
ATOM 1846 C CA . LEU A 1 227 ? 1.274 8.575 -25.908 1.00 95.94 227 LEU A CA 1
ATOM 1847 C C . LEU A 1 227 ? -0.080 7.866 -25.743 1.00 95.94 227 LEU A C 1
ATOM 1849 O O . LEU A 1 227 ? -0.974 8.412 -25.099 1.00 95.94 227 LEU A O 1
ATOM 1853 N N . ASP A 1 228 ? -0.232 6.643 -26.260 1.00 96.50 228 ASP A N 1
ATOM 1854 C CA . ASP A 1 228 ? -1.445 5.829 -26.071 1.00 96.50 228 ASP A CA 1
ATOM 1855 C C . ASP A 1 228 ? -1.732 5.559 -24.583 1.00 96.50 228 ASP A C 1
ATOM 1857 O O . ASP A 1 228 ? -2.842 5.796 -24.103 1.00 96.50 228 ASP A O 1
ATOM 1861 N N . LEU A 1 229 ? -0.715 5.152 -23.818 1.00 96.25 229 LEU A N 1
ATOM 1862 C CA . LEU A 1 229 ? -0.819 4.947 -22.369 1.00 96.25 229 LEU A CA 1
ATOM 1863 C C . LEU A 1 229 ? -1.189 6.240 -21.628 1.00 96.25 229 LEU A C 1
ATOM 1865 O O . LEU A 1 229 ? -2.018 6.216 -20.719 1.00 96.25 229 LEU A O 1
ATOM 1869 N N . THR A 1 230 ? -0.628 7.378 -22.043 1.00 97.25 230 THR A N 1
ATOM 1870 C CA . THR A 1 230 ? -0.943 8.693 -21.462 1.00 97.25 230 THR A CA 1
ATOM 1871 C C . THR A 1 230 ? -2.376 9.125 -21.776 1.00 97.25 230 THR A C 1
ATOM 1873 O O . THR A 1 230 ? -3.065 9.661 -20.909 1.00 97.25 230 THR A O 1
ATOM 1876 N N . ASN A 1 231 ? -2.865 8.861 -22.990 1.00 96.88 231 ASN A N 1
ATOM 1877 C CA . ASN A 1 231 ? -4.260 9.115 -23.347 1.00 96.88 231 ASN A CA 1
ATOM 1878 C C . ASN A 1 231 ? -5.210 8.237 -22.522 1.00 96.88 231 ASN A C 1
ATOM 1880 O O . ASN A 1 231 ? -6.154 8.766 -21.942 1.00 96.88 231 ASN A O 1
ATOM 1884 N N . LYS A 1 232 ? -4.911 6.940 -22.363 1.00 96.19 232 LYS A N 1
ATOM 1885 C CA . LYS A 1 232 ? -5.666 6.036 -21.475 1.00 96.19 232 LYS A CA 1
ATOM 1886 C C . LYS A 1 232 ? -5.686 6.523 -20.026 1.00 96.19 232 LYS A C 1
ATOM 1888 O O . LYS A 1 232 ? -6.721 6.462 -19.370 1.00 96.19 232 LYS A O 1
ATOM 1893 N N . LEU A 1 233 ? -4.564 7.040 -19.521 1.00 96.56 233 LEU A N 1
ATOM 1894 C CA . LEU A 1 233 ? -4.502 7.645 -18.188 1.00 96.56 233 LEU A CA 1
ATOM 1895 C C . LEU A 1 233 ? -5.453 8.846 -18.073 1.00 96.56 233 LEU A C 1
ATOM 1897 O O . LEU A 1 233 ? -6.197 8.944 -17.100 1.00 96.56 233 LEU A O 1
ATOM 1901 N N . LEU A 1 234 ? -5.475 9.727 -19.076 1.00 96.81 234 LEU A N 1
ATOM 1902 C CA . LEU A 1 234 ? -6.345 10.907 -19.107 1.00 96.81 234 LEU A CA 1
ATOM 1903 C C . LEU A 1 234 ? -7.831 10.575 -19.313 1.00 96.81 234 LEU A C 1
ATOM 1905 O O . LEU A 1 234 ? -8.680 11.344 -18.871 1.00 96.81 234 LEU A O 1
ATOM 1909 N N . GLU A 1 235 ? -8.165 9.445 -19.938 1.00 96.00 235 GLU A N 1
ATOM 1910 C CA . GLU A 1 235 ? -9.550 8.959 -20.024 1.00 96.00 235 GLU A CA 1
ATOM 1911 C C . GLU A 1 235 ? -10.109 8.585 -18.645 1.00 96.00 235 GLU A C 1
ATOM 1913 O O . GLU A 1 235 ? -11.272 8.861 -18.352 1.00 96.00 235 GLU A O 1
ATOM 1918 N N . ILE A 1 236 ? -9.279 7.985 -17.786 1.00 93.50 236 ILE A N 1
ATOM 1919 C CA . ILE A 1 236 ? -9.674 7.577 -16.431 1.00 93.50 236 ILE A CA 1
ATOM 1920 C C . ILE A 1 236 ? -9.573 8.764 -15.462 1.00 93.50 236 ILE A C 1
ATOM 1922 O O . ILE A 1 236 ? -10.453 8.966 -14.627 1.00 93.50 236 ILE A O 1
ATOM 1926 N N . PHE A 1 237 ? -8.520 9.574 -15.597 1.00 94.00 237 PHE A N 1
ATOM 1927 C CA . PHE A 1 237 ? -8.224 10.713 -14.731 1.00 94.00 237 PHE A CA 1
ATOM 1928 C C . PHE A 1 237 ? -7.938 11.983 -15.554 1.00 94.00 237 PHE A C 1
ATOM 1930 O O . PHE A 1 237 ? -6.780 12.371 -15.727 1.00 94.00 237 PHE A O 1
ATOM 1937 N N . PRO A 1 238 ? -8.983 12.699 -16.016 1.00 94.00 238 PRO A N 1
ATOM 1938 C CA . PRO A 1 238 ? -8.818 13.879 -16.872 1.00 94.00 238 PRO A CA 1
ATOM 1939 C C . PRO A 1 238 ? -8.014 15.026 -16.244 1.00 94.00 238 PRO A C 1
ATOM 1941 O O . PRO A 1 238 ? -7.385 15.806 -16.953 1.00 94.00 238 PRO A O 1
ATOM 1944 N N . ALA A 1 239 ? -8.030 15.140 -14.912 1.00 92.56 239 ALA A N 1
ATOM 1945 C CA . ALA A 1 239 ? -7.330 16.180 -14.155 1.00 92.56 239 ALA A CA 1
ATOM 1946 C C . ALA A 1 239 ? -5.970 15.712 -13.594 1.00 92.56 239 ALA A C 1
ATOM 1948 O O . ALA A 1 239 ? -5.501 16.243 -12.587 1.00 92.56 239 ALA A O 1
ATOM 1949 N N . HIS A 1 240 ? -5.343 14.698 -14.204 1.00 93.19 240 HIS A N 1
ATOM 1950 C CA . HIS A 1 240 ? -4.072 14.160 -13.723 1.00 93.19 240 HIS A CA 1
ATOM 1951 C C . HIS A 1 240 ? -2.933 15.198 -13.845 1.00 93.19 240 HIS A C 1
ATOM 1953 O O . HIS A 1 240 ? -2.686 15.706 -14.945 1.00 93.19 240 HIS A O 1
ATOM 1959 N N . PRO A 1 241 ? -2.188 15.494 -12.759 1.00 89.88 241 PRO A N 1
ATOM 1960 C CA . PRO A 1 241 ? -1.290 16.652 -12.688 1.00 89.88 241 PRO A CA 1
ATOM 1961 C C . PRO A 1 241 ? -0.128 16.602 -13.687 1.00 89.88 241 PRO A C 1
ATOM 1963 O O . PRO A 1 241 ? 0.312 17.644 -14.167 1.00 89.88 241 PRO A O 1
ATOM 1966 N N . ARG A 1 242 ? 0.367 15.400 -14.012 1.00 91.12 242 ARG A N 1
ATOM 1967 C CA . ARG A 1 242 ? 1.525 15.203 -14.905 1.00 91.12 242 ARG A CA 1
ATOM 1968 C C . ARG A 1 242 ? 1.150 14.764 -16.321 1.00 91.12 242 ARG A C 1
ATOM 1970 O O . ARG A 1 242 ? 1.883 15.044 -17.264 1.00 91.12 242 ARG A O 1
ATOM 1977 N N . ALA A 1 243 ? -0.001 14.115 -16.498 1.00 93.56 243 ALA A N 1
ATOM 1978 C CA . ALA A 1 243 ? -0.314 13.434 -17.758 1.00 93.56 243 ALA A CA 1
ATOM 1979 C C . ALA A 1 243 ? -0.632 14.420 -18.888 1.00 93.56 243 ALA A C 1
ATOM 1981 O O . ALA A 1 243 ? -0.251 14.180 -20.027 1.00 93.56 243 ALA A O 1
ATOM 1982 N N . LEU A 1 244 ? -1.260 15.559 -18.569 1.00 92.94 244 LEU A N 1
ATOM 1983 C CA . LEU A 1 244 ? -1.522 16.624 -19.544 1.00 92.94 244 LEU A CA 1
ATOM 1984 C C . LEU A 1 244 ? -0.221 17.212 -20.109 1.00 92.94 244 LEU A C 1
ATOM 1986 O O . LEU A 1 244 ? -0.109 17.410 -21.316 1.00 92.94 244 LEU A O 1
ATOM 1990 N N . GLY A 1 245 ? 0.769 17.448 -19.241 1.00 93.06 245 GLY A N 1
ATOM 1991 C CA . GLY A 1 245 ? 2.090 17.926 -19.651 1.00 93.06 245 GLY A CA 1
ATOM 1992 C C . GLY A 1 245 ? 2.839 16.890 -20.487 1.00 93.06 245 GLY A C 1
ATOM 1993 O O . GLY A 1 245 ? 3.329 17.215 -21.566 1.00 93.06 245 GLY A O 1
ATOM 1994 N N . ASN A 1 246 ? 2.860 15.631 -20.033 1.00 94.19 246 ASN A N 1
ATOM 1995 C CA . ASN A 1 246 ? 3.495 14.533 -20.766 1.00 94.19 246 ASN A CA 1
ATOM 1996 C C . ASN A 1 246 ? 2.862 14.323 -22.144 1.00 94.19 246 ASN A C 1
ATOM 1998 O O . ASN A 1 246 ? 3.584 14.121 -23.112 1.00 94.19 246 ASN A O 1
ATOM 2002 N N . LYS A 1 247 ? 1.531 14.420 -22.252 1.00 95.38 247 LYS A N 1
ATOM 2003 C CA . LYS A 1 247 ? 0.818 14.315 -23.528 1.00 95.38 247 LYS A CA 1
ATOM 2004 C C . LYS A 1 247 ? 1.299 15.365 -24.526 1.00 95.38 247 LYS A C 1
ATOM 2006 O O . LYS A 1 247 ? 1.713 14.990 -25.615 1.00 95.38 247 LYS A O 1
ATOM 2011 N N . GLY A 1 248 ? 1.284 16.643 -24.139 1.00 94.56 248 GLY A N 1
ATOM 2012 C CA . GLY A 1 248 ? 1.733 17.724 -25.022 1.00 94.56 248 GLY A CA 1
ATOM 2013 C C . GLY A 1 248 ? 3.195 17.553 -25.440 1.00 94.56 248 GLY A C 1
ATOM 2014 O O . GLY A 1 248 ? 3.523 17.719 -26.609 1.0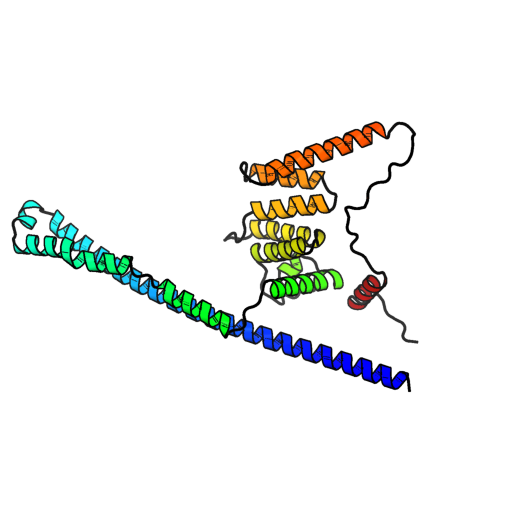0 94.56 248 GLY A O 1
ATOM 2015 N N . PHE A 1 249 ? 4.053 17.132 -24.507 1.00 95.12 249 PHE A N 1
ATOM 2016 C CA . PHE A 1 249 ? 5.452 16.825 -24.801 1.00 95.12 249 PHE A CA 1
ATOM 2017 C C . PHE A 1 249 ? 5.603 15.662 -25.800 1.00 95.12 249 PHE A C 1
ATOM 2019 O O . PHE A 1 249 ? 6.366 15.768 -26.757 1.00 95.12 249 PHE A O 1
ATOM 2026 N N . TYR A 1 250 ? 4.863 14.564 -25.616 1.00 95.56 250 TYR A N 1
ATOM 2027 C CA . TYR A 1 250 ? 4.917 13.415 -26.523 1.00 95.56 250 TYR A CA 1
ATOM 2028 C C . TYR A 1 250 ? 4.347 13.727 -27.911 1.00 95.56 250 TYR A C 1
ATOM 2030 O O . TYR A 1 250 ? 4.890 13.247 -28.902 1.00 95.56 250 TYR A O 1
ATOM 2038 N N . GLU A 1 251 ? 3.284 14.527 -27.999 1.00 95.25 251 GLU A N 1
ATOM 2039 C CA . GLU A 1 251 ? 2.716 14.989 -29.272 1.00 95.25 251 GLU A CA 1
ATOM 2040 C C . GLU A 1 251 ? 3.717 15.863 -30.043 1.00 95.25 251 GLU A C 1
ATOM 2042 O O . GLU A 1 251 ? 3.960 15.609 -31.221 1.00 95.25 251 GLU A O 1
ATOM 2047 N N . GLU A 1 252 ? 4.372 16.814 -29.369 1.00 94.31 252 GLU A N 1
ATOM 2048 C CA . GLU A 1 252 ? 5.399 17.670 -29.978 1.00 94.31 252 GLU A CA 1
ATOM 2049 C C . GLU A 1 252 ? 6.597 16.851 -30.493 1.00 94.31 252 GLU A C 1
ATOM 2051 O O . GLU A 1 252 ? 7.083 17.063 -31.607 1.00 94.31 252 GLU A O 1
ATOM 2056 N N . GLU A 1 253 ? 7.071 15.884 -29.705 1.00 92.06 253 GLU A N 1
ATOM 2057 C CA . GLU A 1 253 ? 8.187 15.021 -30.100 1.00 92.06 253 GLU A CA 1
ATOM 2058 C C . GLU A 1 253 ? 7.812 14.112 -31.288 1.00 92.06 253 GLU A C 1
ATOM 2060 O O . GLU A 1 253 ? 8.612 13.908 -32.205 1.00 92.06 253 GLU A O 1
ATOM 2065 N N . MET A 1 254 ? 6.566 13.622 -31.333 1.00 90.69 254 MET A N 1
ATOM 2066 C CA . MET A 1 254 ? 6.042 12.852 -32.467 1.00 90.69 254 MET A CA 1
ATOM 2067 C C . MET A 1 254 ? 5.988 13.692 -33.748 1.00 90.69 254 MET A C 1
ATOM 2069 O O . MET A 1 254 ? 6.335 13.194 -34.822 1.00 90.69 254 MET A O 1
ATOM 2073 N N . GLU A 1 255 ? 5.558 14.952 -33.657 1.00 91.75 255 GLU A N 1
ATOM 2074 C CA . GLU A 1 255 ? 5.518 15.873 -34.798 1.00 91.75 255 GLU A CA 1
ATOM 2075 C C . GLU A 1 255 ? 6.921 16.133 -35.354 1.00 91.75 255 GLU A C 1
ATOM 2077 O O . GLU A 1 255 ? 7.138 15.960 -36.555 1.00 91.75 255 GLU A O 1
ATOM 2082 N N . LYS A 1 256 ? 7.901 16.425 -34.489 1.00 90.75 256 LYS A N 1
ATOM 2083 C CA . LYS A 1 256 ? 9.307 16.609 -34.896 1.00 90.75 256 LYS A CA 1
ATOM 2084 C C . LYS A 1 256 ? 9.860 15.391 -35.633 1.00 90.75 256 LYS A C 1
ATOM 2086 O O . LYS A 1 256 ? 10.486 15.536 -36.683 1.00 90.75 256 LYS A O 1
ATOM 2091 N N . LEU A 1 257 ? 9.607 14.185 -35.121 1.00 86.69 257 LEU A N 1
ATOM 2092 C CA . LEU A 1 257 ? 10.041 12.943 -35.769 1.00 86.69 257 LEU A CA 1
ATOM 2093 C C . LEU A 1 257 ? 9.393 12.746 -37.145 1.00 86.69 257 LEU A C 1
ATOM 2095 O O . LEU A 1 257 ? 10.041 12.244 -38.065 1.00 86.69 257 LEU A O 1
ATOM 2099 N N . ASN A 1 258 ? 8.131 13.140 -37.308 1.00 86.25 258 ASN A N 1
ATOM 2100 C CA . ASN A 1 258 ? 7.443 13.062 -38.594 1.00 86.25 258 ASN A CA 1
ATOM 2101 C C . ASN A 1 258 ? 7.975 14.102 -39.593 1.00 86.25 258 ASN A C 1
ATOM 2103 O O . ASN A 1 258 ? 8.180 13.768 -40.758 1.00 86.25 258 ASN A O 1
ATOM 2107 N N . GLU A 1 259 ? 8.266 15.329 -39.155 1.00 84.38 259 GLU A N 1
ATOM 2108 C CA . GLU A 1 259 ? 8.875 16.359 -40.008 1.00 84.38 259 GLU A CA 1
ATOM 2109 C C . GLU A 1 259 ? 10.276 15.974 -40.497 1.00 84.38 259 GLU A C 1
ATOM 2111 O O . GLU A 1 259 ? 10.627 16.247 -41.647 1.00 84.38 259 GLU A O 1
ATOM 2116 N N . LEU A 1 260 ? 11.074 15.329 -39.642 1.00 78.75 260 LEU A N 1
ATOM 2117 C CA . LEU A 1 260 ? 12.400 14.824 -40.003 1.00 78.75 260 LEU A CA 1
ATOM 2118 C C . LEU A 1 260 ? 12.320 13.722 -41.065 1.00 78.75 260 LEU A C 1
ATOM 2120 O O . LEU A 1 260 ? 13.106 13.731 -42.008 1.00 78.75 260 LEU A O 1
ATOM 2124 N N . LYS A 1 261 ? 11.334 12.821 -40.968 1.00 74.06 261 LYS A N 1
ATOM 2125 C CA . LYS A 1 261 ? 11.093 11.784 -41.986 1.00 74.06 261 LYS A CA 1
ATOM 2126 C C . LYS A 1 261 ? 10.698 12.374 -43.340 1.00 74.06 261 LYS A C 1
ATOM 2128 O O . LYS A 1 261 ? 11.163 11.890 -44.358 1.00 74.06 261 LYS A O 1
ATOM 2133 N N . ILE A 1 262 ? 9.894 13.438 -43.354 1.00 64.75 262 ILE A N 1
ATOM 2134 C CA . ILE A 1 262 ? 9.454 14.101 -44.596 1.00 64.75 262 ILE A CA 1
ATOM 2135 C C . ILE A 1 262 ? 10.612 14.844 -45.289 1.00 64.75 262 ILE A C 1
ATOM 2137 O O . ILE A 1 262 ? 10.615 14.968 -46.509 1.00 64.75 262 ILE A O 1
ATOM 2141 N N . LYS A 1 263 ? 11.602 15.336 -44.533 1.00 60.00 263 LYS A N 1
ATOM 2142 C CA . LYS A 1 263 ? 12.778 16.041 -45.080 1.00 60.00 263 LYS A CA 1
ATOM 2143 C C . LYS A 1 263 ? 13.893 15.109 -45.574 1.00 60.00 263 LYS A C 1
ATOM 2145 O O . LYS A 1 263 ? 14.744 15.571 -46.323 1.00 60.00 263 LYS A O 1
ATOM 2150 N N . GLY A 1 264 ? 13.905 13.841 -45.153 1.00 53.03 264 GLY A N 1
ATOM 2151 C CA . GLY A 1 264 ? 14.944 12.855 -45.486 1.00 53.03 264 GLY A CA 1
ATOM 2152 C C . GLY A 1 264 ? 14.707 12.037 -46.763 1.00 53.03 264 GLY A C 1
ATOM 2153 O O . GLY A 1 264 ? 15.549 11.209 -47.096 1.00 53.03 264 GLY A O 1
ATOM 2154 N N . ASP A 1 265 ? 13.593 12.253 -47.471 1.00 54.19 265 ASP A N 1
ATOM 2155 C CA . ASP A 1 265 ? 13.308 11.604 -48.766 1.00 54.19 265 ASP A CA 1
ATOM 2156 C C . ASP A 1 265 ? 14.025 12.286 -49.958 1.00 54.19 265 ASP A C 1
ATOM 2158 O O . ASP A 1 265 ? 13.998 11.761 -51.072 1.00 54.19 265 ASP A O 1
ATOM 2162 N N . ASP A 1 266 ? 14.706 13.417 -49.733 1.00 53.84 266 ASP A N 1
ATOM 2163 C CA . ASP A 1 266 ? 15.647 14.011 -50.688 1.00 53.84 266 ASP A CA 1
ATOM 2164 C C . ASP A 1 266 ? 17.071 13.517 -50.360 1.00 53.84 266 ASP A C 1
ATOM 2166 O O . ASP A 1 266 ? 17.539 13.669 -49.234 1.00 53.84 266 ASP A O 1
ATOM 2170 N N . GLU A 1 267 ? 17.748 12.902 -51.339 1.00 49.78 267 GLU A N 1
ATOM 2171 C CA . GLU A 1 267 ? 19.065 12.239 -51.254 1.00 49.78 267 GLU A CA 1
ATOM 2172 C C . GLU A 1 267 ? 20.211 13.124 -50.695 1.00 49.78 267 GLU A C 1
ATOM 2174 O O . GLU A 1 267 ? 21.124 13.521 -51.424 1.00 49.78 267 GLU A O 1
ATOM 2179 N N . SER A 1 268 ? 20.234 13.412 -49.392 1.00 49.38 268 SER A N 1
ATOM 2180 C CA . SER A 1 268 ? 21.385 14.054 -48.751 1.00 49.38 268 SER A CA 1
ATOM 2181 C C . SER A 1 268 ? 21.578 13.639 -47.292 1.00 49.38 268 SER A C 1
ATOM 2183 O O . SER A 1 268 ? 20.838 14.069 -46.414 1.00 49.38 268 SER A O 1
ATOM 2185 N N . GLU A 1 269 ? 22.638 12.846 -47.119 1.00 48.34 269 GLU A N 1
ATOM 2186 C CA . GLU A 1 269 ? 23.519 12.634 -45.961 1.00 48.34 269 GLU A CA 1
ATOM 2187 C C . GLU A 1 269 ? 22.913 12.280 -44.588 1.00 48.34 269 GLU A C 1
ATOM 2189 O O . GLU A 1 269 ? 22.118 13.003 -43.992 1.00 48.34 269 GLU A O 1
ATOM 2194 N N . ASP A 1 270 ? 23.407 11.148 -44.073 1.00 48.91 270 ASP A N 1
ATOM 2195 C CA . ASP A 1 270 ? 23.138 10.553 -42.767 1.00 48.91 270 ASP A CA 1
ATOM 2196 C C . ASP A 1 270 ? 23.149 11.583 -41.626 1.00 48.91 270 ASP A C 1
ATOM 2198 O O . ASP A 1 270 ? 24.189 12.128 -41.243 1.00 48.91 270 ASP A O 1
ATOM 2202 N N . ILE A 1 271 ? 21.978 11.806 -41.030 1.00 46.03 271 ILE A N 1
ATOM 2203 C CA . ILE A 1 271 ? 21.853 12.539 -39.771 1.00 46.03 271 ILE A CA 1
ATOM 2204 C C . ILE A 1 271 ? 22.234 11.567 -38.646 1.00 46.03 271 ILE A C 1
ATOM 2206 O O . ILE A 1 271 ? 21.592 10.520 -38.520 1.00 46.03 271 ILE A O 1
ATOM 2210 N N . PRO A 1 272 ? 23.236 11.875 -37.802 1.00 42.44 272 PRO A N 1
ATOM 2211 C CA . PRO A 1 272 ? 23.556 11.024 -36.671 1.00 42.44 272 PRO A CA 1
ATOM 2212 C C . PRO A 1 272 ? 22.376 11.046 -35.698 1.00 42.44 272 PRO A C 1
ATOM 2214 O O . PRO A 1 272 ? 22.037 12.082 -35.123 1.00 42.44 272 PRO A O 1
ATOM 2217 N N . ILE A 1 273 ? 21.742 9.886 -35.532 1.00 45.12 273 ILE A N 1
ATOM 2218 C CA . ILE A 1 273 ? 20.827 9.618 -34.426 1.00 45.12 273 ILE A CA 1
ATOM 2219 C C . ILE A 1 273 ? 21.630 9.880 -33.155 1.00 45.12 273 ILE A C 1
ATOM 2221 O O . ILE A 1 273 ? 22.663 9.250 -32.925 1.00 45.12 273 ILE A O 1
ATOM 2225 N N . ASN A 1 274 ? 21.203 10.861 -32.362 1.00 41.19 274 ASN A N 1
ATOM 2226 C CA . ASN A 1 274 ? 21.828 11.121 -31.078 1.00 41.19 274 ASN A CA 1
ATOM 2227 C C . ASN A 1 274 ? 21.411 10.001 -30.109 1.00 41.19 274 ASN A C 1
ATOM 2229 O O . ASN A 1 274 ? 20.441 10.141 -29.369 1.00 41.19 274 ASN A O 1
ATOM 2233 N N . ASP A 1 275 ? 22.137 8.882 -30.151 1.00 39.84 275 ASP A N 1
ATOM 2234 C CA . ASP A 1 275 ? 21.979 7.698 -29.288 1.00 39.84 275 ASP A CA 1
ATOM 2235 C C . ASP A 1 275 ? 22.260 7.988 -27.795 1.00 39.84 275 ASP A C 1
ATOM 2237 O O . ASP A 1 275 ? 22.152 7.106 -26.946 1.00 39.84 275 ASP A O 1
ATOM 2241 N N . GLU A 1 276 ? 22.576 9.233 -27.423 1.00 40.94 276 GLU A N 1
ATOM 2242 C CA . GLU A 1 276 ? 22.962 9.630 -26.061 1.00 40.94 276 GLU A CA 1
ATOM 2243 C C . GLU A 1 276 ? 21.831 9.590 -25.008 1.00 40.94 276 GLU A C 1
ATOM 2245 O O . GLU A 1 276 ? 22.056 9.974 -23.860 1.00 40.94 276 GLU A O 1
ATOM 2250 N N . GLN A 1 277 ? 20.624 9.108 -25.330 1.00 41.19 277 GLN A N 1
ATOM 2251 C CA . GLN A 1 277 ? 19.546 8.927 -24.338 1.00 41.19 277 GLN A CA 1
ATOM 2252 C C . GLN A 1 277 ? 19.140 7.478 -24.059 1.00 41.19 277 GLN A C 1
ATOM 2254 O O . GLN A 1 277 ? 18.332 7.247 -23.156 1.00 41.19 277 GLN A O 1
ATOM 2259 N N . MET A 1 278 ? 19.735 6.501 -24.741 1.00 43.06 278 MET A N 1
ATOM 2260 C CA . MET A 1 278 ? 19.690 5.116 -24.290 1.00 43.06 278 MET A CA 1
ATOM 2261 C C . MET A 1 278 ? 20.962 4.891 -23.490 1.00 43.06 278 MET A C 1
ATOM 2263 O O . MET A 1 278 ? 22.030 4.749 -24.070 1.00 43.06 278 MET A O 1
ATOM 2267 N N . ALA A 1 279 ? 20.876 4.865 -22.157 1.00 35.69 279 ALA A N 1
ATOM 2268 C CA . ALA A 1 279 ? 21.912 4.170 -21.407 1.00 35.69 279 ALA A CA 1
ATOM 2269 C C . ALA A 1 279 ? 21.879 2.727 -21.930 1.00 35.69 279 ALA A C 1
ATOM 2271 O O . ALA A 1 279 ? 20.871 2.045 -21.712 1.00 35.69 279 ALA A O 1
ATOM 2272 N N . PRO A 1 280 ? 22.898 2.259 -22.673 1.00 41.47 280 PRO A N 1
ATOM 2273 C CA . PRO A 1 280 ? 22.938 0.862 -23.039 1.00 41.47 280 PRO A CA 1
ATOM 2274 C C . PRO A 1 280 ? 22.970 0.117 -21.711 1.00 41.47 280 PRO A C 1
ATOM 2276 O O . PRO A 1 280 ? 23.774 0.458 -20.835 1.00 41.47 280 PRO A O 1
ATOM 2279 N N . GLN A 1 281 ? 22.116 -0.891 -21.531 1.00 50.97 281 GLN A N 1
ATOM 2280 C CA . GLN A 1 281 ? 22.488 -1.933 -20.588 1.00 50.97 281 GLN A CA 1
ATOM 2281 C C . GLN A 1 281 ? 23.841 -2.431 -21.085 1.00 50.97 281 GLN A C 1
ATOM 2283 O O . GLN A 1 281 ? 23.920 -3.020 -22.160 1.00 50.97 281 GLN A O 1
ATOM 2288 N N . VAL A 1 282 ? 24.920 -2.060 -20.393 1.00 48.84 282 VAL A N 1
ATOM 2289 C CA . VAL A 1 282 ? 26.273 -2.433 -20.795 1.00 48.84 282 VAL A CA 1
ATOM 2290 C C . VAL A 1 282 ? 26.352 -3.943 -20.622 1.00 48.84 282 VAL A C 1
ATOM 2292 O O . VAL A 1 282 ? 26.584 -4.456 -19.527 1.00 48.84 282 VAL A O 1
ATOM 2295 N N . GLN A 1 283 ? 26.037 -4.656 -21.696 1.00 55.53 283 GLN A N 1
ATOM 2296 C CA . GLN A 1 283 ? 26.009 -6.100 -21.726 1.00 55.53 283 GLN A CA 1
ATOM 2297 C C . GLN A 1 283 ? 27.436 -6.557 -21.975 1.00 55.53 283 GLN A C 1
ATOM 2299 O O . GLN A 1 283 ? 27.947 -6.537 -23.093 1.00 55.53 283 GLN A O 1
ATOM 2304 N N . TYR A 1 284 ? 28.114 -6.885 -20.883 1.00 68.06 284 TYR A N 1
ATOM 2305 C CA . TYR A 1 284 ? 29.443 -7.465 -20.941 1.00 68.06 284 TYR A CA 1
ATOM 2306 C C . TYR A 1 284 ? 29.322 -8.893 -21.498 1.00 68.06 284 TYR A C 1
ATOM 2308 O O . TYR A 1 284 ? 28.555 -9.679 -20.933 1.00 68.06 284 TYR A O 1
ATOM 2316 N N . PRO A 1 285 ? 30.058 -9.262 -22.560 1.00 73.94 285 PRO A N 1
ATOM 2317 C CA . PRO A 1 285 ? 30.045 -10.622 -23.109 1.00 73.94 285 PRO A CA 1
ATOM 2318 C C . PRO A 1 285 ? 30.334 -11.692 -22.046 1.00 73.94 285 PRO A C 1
ATOM 2320 O O . PRO A 1 285 ? 29.786 -12.792 -22.077 1.00 73.94 285 PRO A O 1
ATOM 2323 N N . GLU A 1 286 ? 31.161 -11.356 -21.053 1.00 77.00 286 GLU A N 1
ATOM 2324 C CA . GLU A 1 286 ? 31.470 -12.222 -19.918 1.00 77.00 286 GLU A CA 1
ATOM 2325 C C . GLU A 1 286 ? 30.255 -12.464 -19.009 1.00 77.00 286 GLU A C 1
ATOM 2327 O O . GLU A 1 286 ? 30.126 -13.547 -18.435 1.00 77.00 286 GLU A O 1
ATOM 2332 N N . ARG A 1 287 ? 29.353 -11.479 -18.881 1.00 79.00 287 ARG A N 1
ATOM 2333 C CA . ARG A 1 287 ? 28.105 -11.608 -18.115 1.00 79.00 287 ARG A CA 1
ATOM 2334 C C . ARG A 1 287 ? 27.131 -12.544 -18.821 1.00 79.00 287 ARG A C 1
ATOM 2336 O O . ARG A 1 287 ? 26.574 -13.418 -18.170 1.00 79.00 287 ARG A O 1
ATOM 2343 N N . GLU A 1 288 ? 26.967 -12.405 -20.132 1.00 79.75 288 GLU A N 1
ATOM 2344 C CA . GLU A 1 288 ? 26.083 -13.283 -20.907 1.00 79.75 288 GLU A CA 1
ATOM 2345 C C . GLU A 1 288 ? 26.549 -14.745 -20.835 1.00 79.75 288 GLU A C 1
ATOM 2347 O O . GLU A 1 288 ? 25.750 -15.639 -20.554 1.00 79.75 288 GLU A O 1
ATOM 2352 N N . LEU A 1 289 ? 27.858 -14.985 -20.979 1.00 81.81 289 LEU A N 1
ATOM 2353 C CA . LEU A 1 289 ? 28.439 -16.317 -20.805 1.00 81.81 289 LEU A CA 1
ATOM 2354 C C . LEU A 1 289 ? 28.203 -16.864 -19.388 1.00 81.81 289 LEU A C 1
ATOM 2356 O O . LEU A 1 289 ? 27.879 -18.040 -19.226 1.00 81.81 289 LEU A O 1
ATOM 2360 N N . TYR A 1 290 ? 28.347 -16.029 -18.354 1.00 81.06 290 TYR A N 1
ATOM 2361 C CA . TYR A 1 290 ? 28.056 -16.422 -16.973 1.00 81.06 290 TYR A CA 1
ATOM 2362 C C . TYR A 1 290 ? 26.590 -16.836 -16.788 1.00 81.06 290 TYR A C 1
ATOM 2364 O O . TYR A 1 290 ? 26.315 -17.876 -16.194 1.00 81.06 290 TYR A O 1
ATOM 2372 N N . GLU A 1 291 ? 25.649 -16.065 -17.325 1.00 85.31 291 GLU A N 1
ATOM 2373 C CA . GLU A 1 291 ? 24.220 -16.366 -17.224 1.00 85.31 291 GLU A CA 1
ATOM 2374 C C . GLU A 1 291 ? 23.860 -17.655 -17.990 1.00 85.31 291 GLU A C 1
ATOM 2376 O O . GLU A 1 291 ? 23.135 -18.501 -17.467 1.00 85.31 291 GLU A O 1
ATOM 2381 N N . GLN A 1 292 ? 24.449 -17.880 -19.171 1.00 83.62 292 GLN A N 1
ATOM 2382 C CA . GLN A 1 292 ? 24.321 -19.140 -19.920 1.00 83.62 292 GLN A CA 1
ATOM 2383 C C . GLN A 1 292 ? 24.848 -20.347 -19.126 1.00 83.62 292 GLN A C 1
ATOM 2385 O O . GLN A 1 292 ? 24.217 -21.408 -19.108 1.00 83.62 292 GLN A O 1
ATOM 2390 N N . LEU A 1 293 ? 25.977 -20.194 -18.422 1.00 85.12 293 LEU A N 1
ATOM 2391 C CA . LEU A 1 293 ? 26.512 -21.228 -17.529 1.00 85.12 293 LEU A CA 1
ATOM 2392 C C . LEU A 1 293 ? 25.562 -21.506 -16.356 1.00 85.12 293 LEU A C 1
ATOM 2394 O O . LEU A 1 293 ? 25.324 -22.669 -16.034 1.00 85.12 293 LEU A O 1
ATOM 2398 N N . CYS A 1 294 ? 24.978 -20.468 -15.746 1.00 83.94 294 CYS A N 1
ATOM 2399 C CA . CYS A 1 294 ? 23.982 -20.618 -14.678 1.00 83.94 294 CYS A CA 1
ATOM 2400 C C . CYS A 1 294 ? 22.725 -21.369 -15.140 1.00 83.94 294 CYS A C 1
ATOM 2402 O O . CYS A 1 294 ? 22.141 -22.116 -14.353 1.00 83.94 294 CYS A O 1
ATOM 2404 N N . ARG A 1 295 ? 22.330 -21.211 -16.408 1.00 85.50 295 ARG A N 1
ATOM 2405 C CA . ARG A 1 295 ? 21.212 -21.943 -17.024 1.00 85.50 295 ARG A CA 1
ATOM 2406 C C . ARG A 1 295 ? 21.588 -23.344 -17.522 1.00 85.50 295 ARG A C 1
ATOM 2408 O O . ARG A 1 295 ? 20.702 -24.130 -17.845 1.00 85.50 295 ARG A O 1
ATOM 2415 N N . GLY A 1 296 ? 22.879 -23.679 -17.560 1.00 82.69 296 GLY A N 1
ATOM 2416 C CA . GLY A 1 296 ? 23.378 -24.946 -18.102 1.00 82.69 296 GLY A CA 1
ATOM 2417 C C . GLY A 1 296 ? 23.321 -25.030 -19.632 1.00 82.69 296 GLY A C 1
ATOM 2418 O O . GLY A 1 296 ? 23.323 -26.128 -20.182 1.00 82.69 296 GLY A O 1
ATOM 2419 N N . GLU A 1 297 ? 23.259 -23.887 -20.321 1.00 86.25 297 GLU A N 1
ATOM 2420 C CA . GLU A 1 297 ? 23.187 -23.793 -21.788 1.00 86.25 297 GLU A CA 1
ATOM 2421 C C . GLU A 1 297 ? 24.546 -24.045 -22.458 1.00 86.25 297 GLU A C 1
ATOM 2423 O O . GLU A 1 297 ? 24.608 -24.435 -23.623 1.00 86.25 297 GLU A O 1
ATOM 2428 N N . VAL A 1 298 ? 25.637 -23.844 -21.714 1.00 83.44 298 VAL A N 1
ATOM 2429 C CA . VAL A 1 298 ? 27.018 -24.021 -22.173 1.00 83.44 298 VAL A CA 1
ATOM 2430 C C . VAL A 1 298 ? 27.775 -24.884 -21.165 1.00 83.44 298 VAL A C 1
ATOM 2432 O O . VAL A 1 298 ? 27.612 -24.734 -19.956 1.00 83.44 298 VAL A O 1
ATOM 2435 N N . THR A 1 299 ? 28.626 -25.787 -21.649 1.00 74.88 299 THR A N 1
ATOM 2436 C CA . THR A 1 299 ? 29.548 -26.577 -20.822 1.00 74.88 299 THR A CA 1
ATOM 2437 C C . THR A 1 299 ? 30.979 -26.147 -21.107 1.00 74.88 299 THR A C 1
ATOM 2439 O O . THR A 1 299 ? 31.392 -26.111 -22.265 1.00 74.88 299 THR A O 1
ATOM 2442 N N . THR A 1 300 ? 31.756 -25.837 -20.071 1.00 67.19 300 THR A N 1
ATOM 2443 C CA . THR A 1 300 ? 33.200 -25.647 -20.223 1.00 67.19 300 THR A CA 1
ATOM 2444 C C . THR A 1 300 ? 33.887 -27.009 -20.201 1.00 67.19 300 THR A C 1
ATOM 2446 O O . THR A 1 300 ? 33.825 -27.731 -19.206 1.00 67.19 300 THR A O 1
ATOM 2449 N N . ASP A 1 301 ? 34.551 -27.373 -21.298 1.00 63.25 301 ASP A N 1
ATOM 2450 C CA . ASP A 1 301 ? 35.467 -28.510 -21.296 1.00 63.25 301 ASP A CA 1
ATOM 2451 C C . ASP A 1 301 ? 36.653 -28.159 -20.390 1.00 63.25 301 ASP A C 1
ATOM 2453 O O . ASP A 1 301 ? 37.489 -27.314 -20.719 1.00 63.25 301 ASP A O 1
ATOM 2457 N N . ILE A 1 302 ? 36.702 -28.767 -19.206 1.00 53.31 302 ILE A N 1
ATOM 2458 C CA . ILE A 1 302 ? 37.845 -28.643 -18.301 1.00 53.31 302 ILE A CA 1
ATOM 2459 C C . ILE A 1 302 ? 38.955 -29.533 -18.872 1.00 53.31 302 ILE A C 1
ATOM 2461 O O . ILE A 1 302 ? 38.936 -30.749 -18.673 1.00 53.31 302 ILE A O 1
ATOM 2465 N N . ALA A 1 303 ? 39.879 -28.927 -19.620 1.00 40.25 303 ALA A N 1
ATOM 2466 C CA . ALA A 1 303 ? 41.137 -29.546 -20.043 1.00 40.25 303 ALA A CA 1
ATOM 2467 C C . ALA A 1 303 ? 42.198 -29.483 -18.933 1.00 40.25 303 ALA A C 1
ATOM 2469 O O . ALA A 1 303 ? 42.287 -28.434 -18.252 1.00 40.25 303 ALA A O 1
#

Secondary structure (DSSP, 8-state):
-HHHHHHHHHHHHHHHHHHHHHHHHHHHHHHHHHHHHHHHHHHHHHHHHHHHHHHHHHHHHHHHHHHHHHHSSHHHHHHSHHHHHHHHHIIIIIHHHHHHHHH---HHHHHHHHHHHHHHS----HHHHHHHHHHHHHHHHHTT--HHHHHTTEETTEE-SPPPPHHHHHHHHHHHHHTT-HHHHHHHHHHHHHHHTT-SS--S-HHHHHHHHHHHHHHTT-HHHHHHHHHHHHHH-TT-TTHHHHHHHHHHHHHHHHHHHHHTTSS--------TTS------HHHHHHHHHHHTS------

Organism: Photinus pyralis (NCBI:txid7054)

InterPro domains:
  IPR011990 Tetratricopeptide-like helical domain superfamily [G3DSA:1.25.40.10] (126-255)
  IPR011990 Tetratricopeptide-like helical domain superfamily [SSF48452] (164-252)
  IPR013547 Prolyl 4-hydroxylase, N-terminal [PF08336] (25-157)
  IPR059068 Prolyl 4-hydroxylase, peptide-substrate-binding domain [PF23558] (167-255)

Sequence (303 aa):
MFQLTWFLALSFIIKQTSCELYTALADLKEVLHTESTLINSLDQYIQAEHKKLELLQKYSEIYKQQHTEASEDIENYVANPINAYILIKRLTTDWQHVESLMNMQLGHDYLKNISMYREYLKFPTDEDLNGAAVALTRLQDTYNLDTSALARGELNGIKYSSELSAADCFELGRQSYNNGDFYHTQLWMREADSRLNSETNKTVEKSDILEYLAFSTYKQGNLPLALDLTNKLLEIFPAHPRALGNKGFYEEEMEKLNELKIKGDDESEDIPINDEQMAPQVQYPERELYEQLCRGEVTTDIA

Radius of gyration: 31.83 Å; chains: 1; bounding box: 100×49×91 Å

Foldseek 3Di:
DVVVVVVVVVVVVVVVVVVVVVVVVVLVVLQVVLVVVLVVLVVVLVVVVVVLVVVLVVLVVVVVVLVVVCPVDVVVQCVDPVSVVVVCCCVPPVVVVSVVSVPDDSVVVSVVVVVVCVVPGDDDDPVNVLVVLVVLVVVCVLQVDQLLCVQCCHDPNDRDDHHHALVRLCVSLVSCVVVVNLPSVQRSLVSSVVRQVVDPDRPDDPLSSLQSNLVSCVLVVNLVVSLVSLVVSCVVPVVDPCSVVVNVVSVVVVVVVVVVVVVPVPPDDDDDDPPVSDPPPPDDPVSVVSSCVVNVVDDDDPD